Protein AF-A0A351SQF4-F1 (afdb_monomer_lite)

Radius of gyration: 24.6 Å; chains: 1; bounding box: 57×46×68 Å

Structure (mmCIF, N/CA/C/O backbone):
data_AF-A0A351SQF4-F1
#
_entry.id   AF-A0A351SQF4-F1
#
loop_
_atom_site.group_PDB
_atom_site.id
_atom_site.type_symbol
_atom_site.label_atom_id
_atom_site.label_alt_id
_atom_site.label_comp_id
_atom_site.label_asym_id
_atom_site.label_entity_id
_atom_site.label_seq_id
_atom_site.pdbx_PDB_ins_code
_atom_site.Cartn_x
_atom_site.Cartn_y
_atom_site.Cartn_z
_atom_site.occupancy
_atom_site.B_iso_or_equiv
_atom_site.auth_seq_id
_atom_site.auth_comp_id
_atom_site.auth_asym_id
_atom_site.auth_atom_id
_atom_site.pdbx_PDB_model_num
AT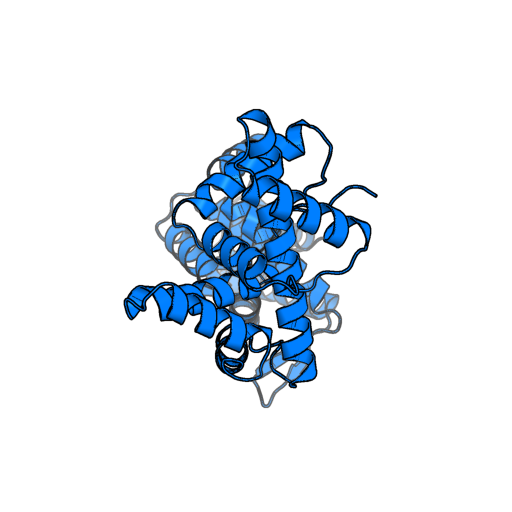OM 1 N N . MET A 1 1 ? -16.085 20.705 14.614 1.00 48.16 1 MET A N 1
ATOM 2 C CA . MET A 1 1 ? -15.803 20.717 16.065 1.00 48.16 1 MET A CA 1
ATOM 3 C C . MET A 1 1 ? -14.848 19.558 16.300 1.00 48.16 1 MET A C 1
ATOM 5 O O . MET A 1 1 ? -15.210 18.466 15.880 1.00 48.16 1 MET A O 1
ATOM 9 N N . ASN A 1 2 ? -13.621 19.815 16.772 1.00 62.12 2 ASN A N 1
ATOM 10 C CA . ASN A 1 2 ? -12.569 18.789 16.852 1.00 62.12 2 ASN A CA 1
ATOM 11 C C . ASN A 1 2 ? -12.868 17.819 17.996 1.00 62.12 2 ASN A C 1
ATOM 13 O O . ASN A 1 2 ? -13.296 18.282 19.056 1.00 62.12 2 ASN A O 1
ATOM 17 N N . ILE A 1 3 ? -12.682 16.518 17.779 1.00 62.50 3 ILE A N 1
ATOM 18 C CA . ILE A 1 3 ? -12.975 15.487 18.785 1.00 62.50 3 ILE A CA 1
ATOM 19 C C . ILE A 1 3 ? -12.121 15.711 20.045 1.00 62.50 3 ILE A C 1
ATOM 21 O O . ILE A 1 3 ? -12.650 15.670 21.155 1.00 62.50 3 ILE A O 1
ATOM 25 N N . ASP A 1 4 ? -10.873 16.157 19.862 1.00 59.38 4 ASP A N 1
ATOM 26 C CA . ASP A 1 4 ? -9.943 16.529 20.933 1.00 59.38 4 ASP A CA 1
ATOM 27 C C . ASP A 1 4 ? -10.538 17.598 21.844 1.00 59.38 4 ASP A C 1
ATOM 29 O O . ASP A 1 4 ? -10.409 17.520 23.056 1.00 59.38 4 ASP A O 1
ATOM 33 N N . LYS A 1 5 ? -11.255 18.585 21.290 1.00 66.31 5 LYS A N 1
ATOM 34 C CA . LYS A 1 5 ? -11.860 19.649 22.100 1.00 66.31 5 LYS A CA 1
ATOM 35 C C . LYS A 1 5 ? -12.979 19.115 22.995 1.00 66.31 5 LYS A C 1
ATOM 37 O O . LYS A 1 5 ? -13.105 19.558 24.127 1.00 66.31 5 LYS A O 1
ATOM 42 N N . ILE A 1 6 ? -13.781 18.175 22.500 1.00 65.12 6 ILE A N 1
ATOM 43 C CA . ILE A 1 6 ? -14.879 17.570 23.270 1.00 65.12 6 ILE A CA 1
ATOM 44 C C . ILE A 1 6 ? -14.313 16.706 24.397 1.00 65.12 6 ILE A C 1
ATOM 46 O O . ILE A 1 6 ? -14.782 16.789 25.531 1.00 65.12 6 ILE A O 1
ATOM 50 N N . ILE A 1 7 ? -13.279 15.921 24.091 1.00 64.94 7 ILE A N 1
ATOM 51 C CA . ILE A 1 7 ? -12.575 15.082 25.062 1.00 64.94 7 ILE A CA 1
ATOM 52 C C . ILE A 1 7 ? -11.887 15.960 26.116 1.00 64.94 7 ILE A C 1
ATOM 54 O O . ILE A 1 7 ? -12.063 15.729 27.309 1.00 64.94 7 ILE A O 1
ATOM 58 N N . LEU A 1 8 ? -11.192 17.023 25.702 1.00 64.56 8 LEU A N 1
ATOM 59 C CA . LEU A 1 8 ? -10.562 17.996 26.601 1.00 64.56 8 LEU A CA 1
ATOM 60 C C . LEU A 1 8 ? -11.577 18.709 27.492 1.00 64.56 8 LEU A C 1
ATOM 62 O O . LEU A 1 8 ? -11.344 18.837 28.691 1.00 64.56 8 LEU A O 1
ATOM 66 N N . ASP A 1 9 ? -12.699 19.168 26.934 1.00 66.38 9 ASP A N 1
ATOM 67 C CA . ASP A 1 9 ? -13.757 1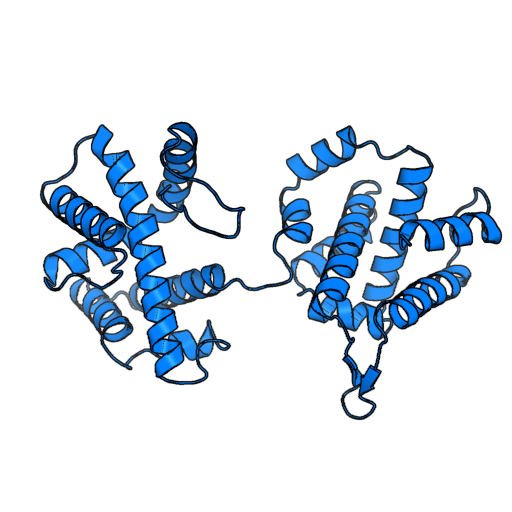9.822 27.702 1.00 66.38 9 ASP A CA 1
ATOM 68 C C . ASP A 1 9 ? -14.354 18.845 28.733 1.00 66.38 9 ASP A C 1
ATOM 70 O O . ASP A 1 9 ? -14.587 19.227 29.879 1.00 66.38 9 ASP A O 1
ATOM 74 N N . PHE A 1 10 ? -14.525 17.564 28.385 1.00 65.31 10 PHE A N 1
ATOM 75 C CA . PHE A 1 10 ? -14.957 16.543 29.339 1.00 65.31 10 PHE A CA 1
ATOM 76 C C . PHE A 1 10 ? -13.933 16.303 30.454 1.00 65.31 10 PHE A C 1
ATOM 78 O O . PHE A 1 10 ? -14.296 16.362 31.632 1.00 65.31 10 PHE A O 1
ATOM 85 N N . ILE A 1 11 ? -12.659 16.107 30.095 1.00 59.44 11 ILE A N 1
ATOM 86 C CA . ILE A 1 11 ? -11.556 15.907 31.043 1.00 59.44 11 ILE A CA 1
ATOM 87 C C . ILE A 1 11 ? -11.468 17.089 32.019 1.00 59.44 11 ILE A C 1
ATOM 89 O O . ILE A 1 11 ? -11.393 16.892 33.235 1.00 59.44 11 ILE A O 1
ATOM 93 N N . LYS A 1 12 ? -11.556 18.321 31.502 1.00 63.59 12 LYS A N 1
ATOM 94 C CA . LYS A 1 12 ? -11.518 19.564 32.290 1.00 63.59 12 LYS A CA 1
ATOM 95 C C . LYS A 1 12 ? -12.707 19.697 33.239 1.00 63.59 12 LYS A C 1
ATOM 97 O O . LYS A 1 12 ? -12.540 20.207 34.344 1.00 63.59 12 LYS A O 1
ATOM 102 N N . VAL A 1 13 ? -13.893 19.243 32.833 1.00 63.66 13 VAL A N 1
ATOM 103 C CA . VAL A 1 13 ? -15.107 19.308 33.662 1.00 63.66 13 VAL A CA 1
ATOM 104 C C . VAL A 1 13 ? -15.141 18.203 34.727 1.00 63.66 13 VAL A C 1
ATOM 106 O O . VAL A 1 13 ? -15.637 18.462 35.822 1.00 63.66 13 VAL A O 1
ATOM 109 N N . HIS A 1 14 ? -14.621 17.002 34.444 1.00 53.81 14 HIS A N 1
ATOM 110 C CA . HIS A 1 14 ? -14.845 15.822 35.296 1.00 53.81 14 HIS A CA 1
ATOM 111 C C . HIS A 1 14 ? -13.638 15.363 36.128 1.00 53.81 14 HIS A C 1
ATOM 113 O O . HIS A 1 14 ? -13.856 14.798 37.200 1.00 53.81 14 HIS A O 1
ATOM 119 N N . PHE A 1 15 ? -12.388 15.611 35.712 1.00 54.44 15 PHE A N 1
ATOM 120 C CA . PHE A 1 15 ? -11.216 15.017 36.389 1.00 54.44 15 PHE A CA 1
ATOM 121 C C . PHE A 1 15 ? -10.285 16.015 37.083 1.00 54.44 15 PHE A C 1
ATOM 123 O O . PHE A 1 15 ? -9.579 15.638 38.022 1.00 54.44 15 PHE A O 1
ATOM 130 N N . GLY A 1 16 ? -10.291 17.292 36.687 1.00 55.88 16 GLY A N 1
ATOM 131 C CA . GLY A 1 16 ? -9.227 18.212 37.109 1.00 55.88 16 GLY A CA 1
ATOM 132 C C . GLY A 1 16 ? -7.833 17.662 36.747 1.00 55.88 16 GLY A C 1
ATOM 133 O O . GLY A 1 16 ? -7.707 16.757 35.930 1.00 55.88 16 GLY A O 1
ATOM 134 N N . GLU A 1 17 ? -6.759 18.180 37.348 1.00 49.56 17 GLU A N 1
ATOM 135 C CA . GLU A 1 17 ? -5.375 17.811 36.974 1.00 49.56 17 GLU A CA 1
ATOM 136 C C . GLU A 1 17 ? -4.987 16.338 37.268 1.00 49.56 17 GLU A C 1
ATOM 138 O O . GLU A 1 17 ? -3.972 15.851 36.763 1.00 49.56 17 GLU A O 1
ATOM 143 N N . ASN A 1 18 ? -5.782 15.574 38.027 1.00 48.06 18 ASN A N 1
ATOM 144 C CA . ASN A 1 18 ? -5.405 14.222 38.462 1.00 48.06 18 ASN A CA 1
ATOM 145 C C . ASN A 1 18 ? -5.809 13.112 37.466 1.00 48.06 18 ASN A C 1
ATOM 147 O O . ASN A 1 18 ? -6.736 13.254 36.675 1.00 48.06 18 ASN A O 1
ATOM 151 N N . SER A 1 19 ? -5.041 12.018 37.475 1.00 51.50 19 SER A N 1
ATOM 152 C CA . SER A 1 19 ? -5.033 10.916 36.494 1.00 51.50 19 SER A CA 1
ATOM 153 C C . SER A 1 19 ? -6.356 10.148 36.355 1.00 51.50 19 SER A C 1
ATOM 155 O O . SER A 1 19 ? -7.073 9.968 37.342 1.00 51.50 19 SER A O 1
ATOM 157 N N . MET A 1 20 ? -6.622 9.631 35.147 1.00 53.50 20 MET A N 1
ATOM 158 C CA . MET A 1 20 ? -7.806 8.831 34.810 1.00 53.50 20 MET A CA 1
ATOM 159 C C . MET A 1 20 ? -7.951 7.584 35.697 1.00 53.50 20 MET A C 1
ATOM 161 O O . MET A 1 20 ? -6.989 6.854 35.931 1.00 53.50 20 MET A O 1
ATOM 165 N N . SER A 1 21 ? -9.167 7.319 36.188 1.00 51.31 21 SER A N 1
ATOM 166 C CA . SER A 1 21 ? -9.520 6.046 36.826 1.00 51.31 21 SER A CA 1
ATOM 167 C C . SER A 1 21 ? -10.289 5.159 35.842 1.00 51.31 21 SER A C 1
ATOM 169 O O . SER A 1 21 ? -10.926 5.644 34.909 1.00 51.31 21 SER A O 1
ATOM 171 N N . LYS A 1 22 ? -10.267 3.843 36.077 1.00 42.44 22 LYS A N 1
ATOM 172 C CA . LYS A 1 22 ? -10.928 2.847 35.222 1.00 42.44 22 LYS A CA 1
ATOM 173 C C . LYS A 1 22 ? -12.456 3.013 35.143 1.00 42.44 22 LYS A C 1
ATOM 175 O O . LYS A 1 22 ? -13.060 2.598 34.162 1.00 42.44 22 LYS A O 1
ATOM 180 N N . ASP A 1 23 ? -13.059 3.651 36.147 1.00 50.69 23 ASP A N 1
ATOM 181 C CA . ASP A 1 23 ? -14.503 3.922 36.210 1.00 50.69 23 ASP A CA 1
ATOM 182 C C . ASP A 1 23 ? -14.927 5.068 35.269 1.00 50.69 23 ASP A C 1
ATOM 184 O O . ASP A 1 23 ? -16.087 5.160 34.886 1.00 50.69 23 ASP A O 1
ATOM 188 N N . ASN A 1 24 ? -13.975 5.901 34.839 1.00 62.06 24 ASN A N 1
ATOM 189 C CA . ASN A 1 24 ? -14.207 7.090 34.015 1.00 62.06 24 ASN A CA 1
ATOM 190 C C . ASN A 1 24 ? -14.075 6.822 32.507 1.00 62.06 24 ASN A C 1
ATOM 192 O O . ASN A 1 24 ? -14.448 7.648 31.673 1.00 62.06 24 ASN A O 1
ATOM 196 N N . LEU A 1 25 ? -13.532 5.656 32.153 1.00 55.47 25 LEU A N 1
ATOM 197 C CA . LEU A 1 25 ? -13.320 5.225 30.772 1.00 55.47 25 LEU A CA 1
ATOM 198 C C . LEU A 1 25 ? -14.625 5.013 30.031 1.00 55.47 25 LEU A C 1
ATOM 200 O O . LEU A 1 25 ? -14.710 5.285 28.840 1.00 55.47 25 LEU A O 1
ATOM 204 N N . GLN A 1 26 ? -15.651 4.564 30.748 1.00 60.53 26 GLN A N 1
ATOM 205 C CA . GLN A 1 26 ? -16.970 4.357 30.179 1.00 60.53 26 GLN A CA 1
ATOM 206 C C . GLN A 1 26 ? -17.657 5.684 29.825 1.00 60.53 26 GLN A C 1
ATOM 208 O O . GLN A 1 26 ? -18.402 5.738 28.849 1.00 60.53 26 GLN A O 1
ATOM 213 N N . ASP A 1 27 ? -17.346 6.767 30.541 1.00 67.25 27 ASP A N 1
ATOM 214 C CA . ASP A 1 27 ? -17.858 8.101 30.221 1.00 67.25 27 ASP A CA 1
ATOM 215 C C . ASP A 1 27 ? -17.114 8.722 29.027 1.00 67.25 27 ASP A C 1
ATOM 217 O O . ASP A 1 27 ? -17.743 9.282 28.130 1.00 67.25 27 ASP A O 1
ATOM 221 N N . ILE A 1 28 ? -15.784 8.562 28.957 1.00 66.31 28 ILE A N 1
ATOM 222 C CA . ILE A 1 28 ? -14.979 8.978 27.790 1.00 66.31 28 ILE A CA 1
ATOM 223 C C . ILE A 1 28 ? -15.415 8.204 26.548 1.00 66.31 28 ILE A C 1
ATOM 225 O O . ILE A 1 28 ? -15.640 8.796 25.493 1.00 66.31 28 ILE A O 1
ATOM 229 N N . TRP A 1 29 ? -15.595 6.892 26.697 1.00 67.38 29 TRP A N 1
ATOM 230 C CA . TRP A 1 29 ? -16.151 6.021 25.674 1.00 67.38 29 TRP A CA 1
ATOM 231 C C . TRP A 1 29 ? -17.485 6.548 25.162 1.00 67.38 29 TRP A C 1
ATOM 233 O O . TRP A 1 29 ? -17.650 6.753 23.962 1.00 67.38 29 TRP A O 1
ATOM 243 N N . GLN A 1 30 ? -18.425 6.811 26.074 1.00 68.75 30 GLN A N 1
ATOM 244 C CA . GLN A 1 30 ? -19.751 7.293 25.713 1.00 68.75 30 GLN A CA 1
ATOM 245 C C . GLN A 1 30 ? -19.671 8.615 24.950 1.00 68.75 30 GLN A C 1
ATOM 247 O O . GLN A 1 30 ? -20.368 8.785 23.961 1.00 68.75 30 GLN A O 1
ATOM 252 N N . ILE A 1 31 ? -18.776 9.519 25.338 1.00 70.12 31 ILE A N 1
ATOM 253 C CA . ILE A 1 31 ? -18.613 10.825 24.690 1.00 70.12 31 ILE A CA 1
ATOM 254 C C . ILE A 1 31 ? -18.010 10.713 23.293 1.00 70.12 31 ILE A C 1
ATOM 256 O O . ILE A 1 31 ? -18.486 11.370 22.364 1.00 70.12 31 ILE A O 1
ATOM 260 N N . ILE A 1 32 ? -16.984 9.879 23.128 1.00 70.56 32 ILE A N 1
ATOM 261 C CA . ILE A 1 32 ? -16.365 9.614 21.826 1.00 70.56 32 ILE A CA 1
ATOM 262 C C . ILE A 1 32 ? -17.388 8.949 20.896 1.00 70.56 32 ILE A C 1
ATOM 264 O O . ILE A 1 32 ? -17.564 9.374 19.752 1.00 70.56 32 ILE A O 1
ATOM 268 N N . MET A 1 33 ? -18.140 7.975 21.407 1.00 71.81 33 MET A N 1
ATOM 269 C CA . MET A 1 33 ? -19.180 7.282 20.651 1.00 71.81 33 MET A CA 1
ATOM 270 C C . MET A 1 33 ? -20.372 8.183 20.319 1.00 71.81 33 MET A C 1
ATOM 272 O O . MET A 1 33 ? -20.861 8.142 19.190 1.00 71.81 33 MET A O 1
ATOM 276 N N . ASP A 1 34 ? -20.802 9.048 21.238 1.00 72.12 34 ASP A N 1
ATOM 277 C CA . ASP A 1 34 ? -21.851 10.044 21.004 1.00 72.12 34 ASP A CA 1
ATOM 278 C C . ASP A 1 34 ? -21.411 11.059 19.948 1.00 72.12 34 ASP A C 1
ATOM 280 O O . ASP A 1 34 ? -22.196 11.440 19.076 1.00 72.12 34 ASP A O 1
ATOM 284 N N . PHE A 1 35 ? -20.150 11.495 19.982 1.00 72.50 35 PHE A N 1
ATOM 285 C CA . PHE A 1 35 ? -19.602 12.350 18.937 1.00 72.50 35 PHE A CA 1
ATOM 286 C C . PHE A 1 35 ? -19.640 11.655 17.584 1.00 72.50 35 PHE A C 1
ATOM 288 O O . PHE A 1 35 ? -20.137 12.240 16.619 1.00 72.50 35 PHE A O 1
ATOM 295 N N . PHE A 1 36 ? -19.144 10.422 17.500 1.00 74.19 36 PHE A N 1
ATOM 296 C CA . PHE A 1 36 ? -19.113 9.724 16.230 1.00 74.19 36 PHE A CA 1
ATOM 297 C C . PHE A 1 36 ? -20.522 9.436 15.697 1.00 74.19 36 PHE A C 1
ATOM 299 O O . PHE A 1 36 ? -20.792 9.675 14.519 1.00 74.19 36 PHE A O 1
ATOM 306 N N . ALA A 1 37 ? -21.453 9.039 16.567 1.00 72.31 37 ALA A N 1
ATOM 307 C CA . ALA A 1 37 ? -22.852 8.846 16.212 1.00 72.31 37 ALA A CA 1
ATOM 308 C C . ALA A 1 37 ? -23.487 10.139 15.679 1.00 72.31 37 ALA A C 1
ATOM 310 O O . ALA A 1 37 ? -24.174 10.111 14.658 1.00 72.31 37 ALA A O 1
ATOM 311 N N . ASN A 1 38 ? -23.217 11.282 16.315 1.00 73.06 38 ASN A N 1
ATOM 312 C CA . ASN A 1 38 ? -23.755 12.578 15.900 1.00 73.06 38 ASN A CA 1
ATOM 313 C C . ASN A 1 38 ? -23.097 13.132 14.626 1.00 73.06 38 ASN A C 1
ATOM 315 O O . ASN A 1 38 ? -23.779 13.748 13.807 1.00 73.06 38 ASN A O 1
ATOM 319 N N . LYS A 1 39 ? -21.782 12.944 14.456 1.00 71.69 39 LYS A N 1
ATOM 320 C CA . LYS A 1 39 ? -21.013 13.487 13.324 1.00 71.69 39 LYS A CA 1
ATOM 321 C C . LYS A 1 39 ? -21.156 12.630 12.067 1.00 71.69 39 LYS A C 1
ATOM 323 O O . LYS A 1 39 ? -21.278 13.189 10.981 1.00 71.69 39 LYS A O 1
ATOM 328 N N . TYR A 1 40 ? -21.183 11.306 12.214 1.00 75.06 40 TYR A N 1
ATOM 329 C CA . TYR A 1 40 ? -21.161 10.358 11.092 1.00 75.06 40 TYR A CA 1
ATOM 330 C C . TYR A 1 40 ? -22.480 9.597 10.898 1.00 75.06 40 TYR A C 1
ATOM 332 O O . TYR A 1 40 ? -22.690 8.978 9.853 1.00 75.06 40 TYR A O 1
ATOM 340 N N . GLY A 1 41 ? -23.419 9.702 11.845 1.00 67.12 41 GLY A N 1
ATOM 341 C CA . GLY A 1 41 ? -24.774 9.169 11.701 1.00 67.12 41 GLY A CA 1
ATOM 342 C C . GLY A 1 41 ? -24.803 7.648 11.597 1.00 67.12 41 GLY A C 1
ATOM 343 O O . GLY A 1 41 ? -25.367 7.118 10.639 1.00 67.12 41 GLY A O 1
ATOM 344 N N . PHE A 1 42 ? -24.181 6.970 12.564 1.00 73.12 42 PHE A N 1
ATOM 345 C CA . PHE A 1 42 ? -24.080 5.513 12.603 1.00 73.12 42 PHE A CA 1
ATOM 346 C C . PHE A 1 42 ? -25.430 4.811 12.451 1.00 73.12 42 PHE A C 1
ATOM 348 O O . PHE A 1 42 ? -26.421 5.159 13.095 1.00 73.12 42 PHE A O 1
ATOM 355 N N . LYS A 1 43 ? -25.437 3.753 11.643 1.00 66.38 43 LYS A N 1
ATOM 356 C CA . LYS A 1 43 ? -26.510 2.767 11.569 1.00 66.38 43 LYS A CA 1
ATOM 357 C C . LYS A 1 43 ? -25.923 1.396 11.844 1.00 66.38 43 LYS A C 1
ATOM 359 O O . LYS A 1 43 ? -25.001 0.970 11.153 1.00 66.38 43 LYS A O 1
ATOM 364 N N . VAL A 1 44 ? -26.486 0.722 12.837 1.00 65.31 44 VAL A N 1
ATOM 365 C CA . VAL A 1 44 ? -26.168 -0.672 13.139 1.00 65.31 44 VAL A CA 1
ATOM 366 C C . VAL A 1 44 ? -27.109 -1.551 12.334 1.00 65.31 44 VAL A C 1
ATOM 368 O O . VAL A 1 44 ? -28.332 -1.444 12.457 1.00 65.31 44 VAL A O 1
ATOM 371 N N . ASP A 1 45 ? -26.540 -2.414 11.503 1.00 67.69 45 ASP A N 1
ATOM 372 C CA . ASP A 1 45 ? -27.261 -3.561 10.979 1.00 67.69 45 ASP A CA 1
ATOM 373 C C . ASP A 1 45 ? -27.422 -4.573 12.121 1.00 67.69 45 ASP A C 1
ATOM 375 O O . ASP A 1 45 ? -26.467 -5.223 12.544 1.00 67.69 45 ASP A O 1
ATOM 379 N N . ASN A 1 46 ? -28.639 -4.685 12.652 1.00 62.66 46 ASN A N 1
ATOM 380 C CA . ASN A 1 46 ? -28.933 -5.561 13.787 1.00 62.66 46 ASN A CA 1
ATOM 381 C C . ASN A 1 46 ? -28.845 -7.062 13.444 1.00 62.66 46 ASN A C 1
ATOM 383 O O . ASN A 1 46 ? -28.875 -7.884 14.358 1.00 62.66 46 ASN A O 1
ATOM 387 N N . GLU A 1 47 ? -28.763 -7.435 12.163 1.00 69.06 47 GLU A N 1
ATOM 388 C CA . GLU A 1 47 ? -28.618 -8.827 11.726 1.00 69.06 47 GLU A CA 1
ATOM 389 C C . GLU A 1 47 ? -27.146 -9.218 11.568 1.00 69.06 47 GLU A C 1
ATOM 391 O O . GLU A 1 47 ? -26.762 -10.327 11.943 1.00 69.06 47 GLU A O 1
ATOM 396 N N . THR A 1 48 ? -26.309 -8.317 11.041 1.00 62.12 48 THR A N 1
ATOM 397 C CA . THR A 1 48 ? -24.878 -8.593 10.821 1.00 62.12 48 THR A CA 1
ATOM 398 C C . THR A 1 48 ? -23.960 -8.007 11.891 1.00 62.12 48 THR A C 1
ATOM 400 O O . THR A 1 48 ? -22.762 -8.278 11.861 1.00 62.12 48 THR A O 1
ATOM 403 N N . GLY A 1 49 ? -24.488 -7.166 12.782 1.00 58.09 49 GLY A N 1
ATOM 404 C CA . GLY A 1 49 ? -23.735 -6.360 13.750 1.00 58.09 49 GLY A CA 1
ATOM 405 C C . GLY A 1 49 ? -23.007 -5.164 13.132 1.00 58.09 49 GLY A C 1
ATOM 406 O O . GLY A 1 49 ? -22.517 -4.308 13.858 1.00 58.09 49 GLY A O 1
ATOM 407 N N . LYS A 1 50 ? -22.953 -5.076 11.797 1.00 58.66 50 LYS A N 1
ATOM 408 C CA . LYS A 1 50 ? -22.068 -4.150 11.084 1.00 58.66 50 LYS A CA 1
ATOM 409 C C . LYS A 1 50 ? -22.538 -2.716 11.236 1.00 58.66 50 LYS A C 1
ATOM 411 O O . LYS A 1 50 ? -23.719 -2.410 11.066 1.00 58.66 50 LYS A O 1
ATOM 416 N N . TYR A 1 51 ? -21.582 -1.834 11.462 1.00 63.12 51 TYR A N 1
ATOM 417 C CA . TYR A 1 51 ? -21.819 -0.407 11.470 1.00 63.12 51 TYR A CA 1
ATOM 418 C C . TYR A 1 51 ? -21.660 0.141 10.055 1.00 63.12 51 TYR A C 1
ATOM 420 O O . TYR A 1 51 ? -20.775 -0.258 9.304 1.00 63.12 51 TYR A O 1
ATOM 428 N N . SER A 1 52 ? -22.542 1.061 9.692 1.00 63.03 52 SER A N 1
ATOM 429 C CA . SER A 1 52 ? -22.439 1.857 8.474 1.00 63.03 52 SER A CA 1
ATOM 430 C C . SER A 1 52 ? -22.586 3.322 8.840 1.00 63.03 52 SER A C 1
ATOM 432 O O . SER A 1 52 ? -23.372 3.672 9.727 1.00 63.03 52 SER A O 1
ATOM 434 N N . THR A 1 53 ? -21.815 4.182 8.189 1.00 69.81 53 THR A N 1
ATOM 435 C CA . THR A 1 53 ? -21.893 5.625 8.390 1.00 69.81 53 THR A CA 1
ATOM 436 C C . THR A 1 53 ? -22.414 6.278 7.110 1.00 69.81 53 THR A C 1
ATOM 438 O O . THR A 1 53 ? -22.508 5.644 6.059 1.00 69.81 53 THR A O 1
ATOM 441 N N . ASN A 1 54 ? -22.805 7.550 7.173 1.00 66.44 54 ASN A N 1
ATOM 442 C CA . ASN A 1 54 ? -23.161 8.276 5.950 1.00 66.44 54 ASN A CA 1
ATOM 443 C C . ASN A 1 54 ? -21.920 8.794 5.190 1.00 66.44 54 ASN A C 1
ATOM 445 O O . ASN A 1 54 ? -22.068 9.274 4.068 1.00 66.44 54 ASN A O 1
ATOM 449 N N . ASP A 1 55 ? -20.730 8.724 5.797 1.00 68.81 55 ASP A N 1
ATOM 450 C CA . ASP A 1 55 ? -19.472 9.275 5.284 1.00 68.81 55 ASP A CA 1
ATOM 451 C C . ASP A 1 55 ? -18.268 8.426 5.747 1.00 68.81 55 ASP A C 1
ATOM 453 O O . ASP A 1 55 ? -17.453 8.839 6.578 1.00 68.81 55 ASP A O 1
ATOM 457 N N . ASP A 1 56 ? -18.201 7.194 5.230 1.00 64.75 56 ASP A N 1
ATOM 458 C CA . ASP A 1 56 ? -17.270 6.152 5.695 1.00 64.75 56 ASP A CA 1
ATOM 459 C C . ASP A 1 56 ? -15.796 6.550 5.542 1.00 64.75 56 ASP A C 1
ATOM 461 O O . ASP A 1 56 ? -14.968 6.204 6.381 1.00 64.75 56 ASP A O 1
ATOM 465 N N . LEU A 1 57 ? -15.471 7.325 4.502 1.00 64.12 57 LEU A N 1
ATOM 466 C CA . LEU A 1 57 ? -14.108 7.785 4.253 1.00 64.12 57 LEU A CA 1
ATOM 467 C C . LEU A 1 57 ? -13.652 8.777 5.329 1.00 64.12 57 LEU A C 1
ATOM 469 O O . LEU A 1 57 ? -12.571 8.623 5.889 1.00 64.12 57 LEU A O 1
ATOM 473 N N . ASN A 1 58 ? -14.478 9.778 5.644 1.00 67.88 58 ASN A N 1
ATOM 474 C CA . ASN A 1 58 ? -14.136 10.754 6.678 1.00 67.88 58 ASN A CA 1
ATOM 475 C C . ASN A 1 58 ? -14.141 10.138 8.078 1.00 67.88 58 ASN A C 1
ATOM 477 O O . ASN A 1 58 ? -13.428 10.622 8.953 1.00 67.88 58 ASN A O 1
ATOM 481 N N . PHE A 1 59 ? -14.939 9.095 8.306 1.00 70.31 59 PHE A N 1
ATOM 482 C CA . PHE A 1 59 ? -14.915 8.358 9.563 1.00 70.31 59 PHE A CA 1
ATOM 483 C C . PHE A 1 59 ? -13.609 7.571 9.733 1.00 70.31 59 PHE A C 1
ATOM 485 O O . PHE A 1 59 ? -12.965 7.696 10.773 1.00 70.31 59 PHE A O 1
ATOM 492 N N . ALA A 1 60 ? -13.180 6.836 8.702 1.00 73.81 60 ALA A N 1
ATOM 493 C CA . ALA A 1 60 ? -11.914 6.109 8.726 1.00 73.81 60 ALA A CA 1
ATOM 494 C C . ALA A 1 60 ? -10.722 7.044 8.983 1.00 73.81 60 ALA A C 1
ATOM 496 O O . ALA A 1 60 ? -9.886 6.733 9.824 1.00 73.81 60 ALA A O 1
ATOM 497 N N . ILE A 1 61 ? -10.704 8.222 8.348 1.00 71.94 61 ILE A N 1
ATOM 498 C CA . ILE A 1 61 ? -9.642 9.222 8.539 1.00 71.94 61 ILE A CA 1
ATOM 499 C C . ILE A 1 61 ? -9.532 9.665 10.006 1.00 71.94 61 ILE A C 1
ATOM 501 O O . ILE A 1 61 ? -8.428 9.693 10.541 1.00 71.94 61 ILE A O 1
ATOM 505 N N . GLU A 1 62 ? -10.637 9.977 10.697 1.00 74.19 62 GLU A N 1
ATOM 506 C CA . GLU A 1 62 ? -10.518 10.399 12.107 1.00 74.19 62 GLU A CA 1
ATOM 507 C C . GLU A 1 62 ? -10.077 9.264 13.028 1.00 74.19 62 GLU A C 1
ATOM 509 O O . GLU A 1 62 ? -9.369 9.502 14.006 1.00 74.19 62 GLU A O 1
ATOM 514 N N . ILE A 1 63 ? -10.494 8.031 12.733 1.00 80.12 63 ILE A N 1
ATOM 515 C CA . ILE A 1 63 ? -10.053 6.863 13.495 1.00 80.12 63 ILE A CA 1
ATOM 516 C C . ILE A 1 63 ? -8.552 6.626 13.271 1.00 80.12 63 ILE A C 1
ATOM 518 O O . ILE A 1 63 ? -7.840 6.325 14.223 1.00 80.12 63 ILE A O 1
ATOM 522 N N . GLU A 1 64 ? -8.034 6.836 12.058 1.00 77.81 64 GLU A N 1
ATOM 523 C CA . GLU A 1 64 ? -6.594 6.756 11.768 1.00 77.81 64 GLU A CA 1
ATOM 524 C C . GLU A 1 64 ? -5.779 7.785 12.565 1.00 77.81 64 GLU A C 1
ATOM 526 O O . GLU A 1 64 ? -4.757 7.428 13.158 1.00 77.81 64 GLU A O 1
ATOM 531 N N . ILE A 1 65 ? -6.244 9.040 12.625 1.00 79.81 65 ILE A N 1
ATOM 532 C CA . ILE A 1 65 ? -5.608 10.107 13.420 1.00 79.81 65 ILE A CA 1
ATOM 533 C C . ILE A 1 65 ? -5.526 9.688 14.888 1.00 79.81 65 ILE A C 1
ATOM 535 O O . ILE A 1 65 ? -4.448 9.673 15.481 1.00 79.81 65 ILE A O 1
ATOM 539 N N . MET A 1 66 ? -6.654 9.245 15.433 1.00 82.81 66 MET A N 1
ATOM 540 C CA . MET A 1 66 ? -6.768 8.782 16.810 1.00 82.81 66 MET A CA 1
ATOM 541 C C . MET A 1 66 ? -5.822 7.614 17.126 1.00 82.81 66 MET A C 1
ATOM 543 O O . MET A 1 66 ? -5.157 7.609 18.163 1.00 82.81 66 MET A O 1
ATOM 547 N N . ILE A 1 67 ? -5.723 6.629 16.227 1.00 85.38 67 ILE A N 1
ATOM 548 C CA . ILE A 1 67 ? -4.818 5.481 16.378 1.00 85.38 67 ILE A CA 1
ATOM 549 C C . ILE A 1 67 ? -3.356 5.933 16.375 1.00 85.38 67 ILE A C 1
ATOM 551 O O . ILE A 1 67 ? -2.566 5.446 17.191 1.00 85.38 67 ILE A O 1
ATOM 555 N N . LYS A 1 68 ? -2.978 6.853 15.480 1.00 83.88 68 LYS A N 1
ATOM 556 C CA . LYS A 1 68 ? -1.615 7.399 15.444 1.00 83.88 68 LYS A CA 1
ATOM 557 C C . LYS A 1 68 ? -1.272 8.074 16.769 1.00 83.88 68 LYS A C 1
ATOM 559 O O . LYS A 1 68 ? -0.215 7.807 17.338 1.00 83.88 68 LYS A O 1
ATOM 564 N N . GLU A 1 69 ? -2.153 8.941 17.243 1.00 85.56 69 GLU A N 1
ATOM 565 C CA . GLU A 1 69 ? -1.966 9.721 18.463 1.00 85.56 69 GLU A CA 1
ATOM 566 C C . GLU A 1 69 ? -1.865 8.816 19.703 1.00 85.56 69 GLU A C 1
ATOM 568 O O . GLU A 1 69 ? -0.951 8.971 20.516 1.00 85.56 69 GLU A O 1
ATOM 573 N N . ALA A 1 70 ? -2.688 7.766 19.780 1.00 85.50 70 ALA A N 1
ATOM 574 C CA . ALA A 1 70 ? -2.541 6.707 20.779 1.00 85.50 70 ALA A CA 1
ATOM 575 C C . ALA A 1 70 ? -1.167 6.009 20.704 1.00 85.50 70 ALA A C 1
ATOM 577 O O . ALA A 1 70 ? -0.497 5.818 21.721 1.00 85.50 70 ALA A O 1
ATOM 578 N N . CYS A 1 71 ? -0.704 5.655 19.500 1.00 83.56 71 CYS A N 1
ATOM 579 C CA . CYS A 1 71 ? 0.600 5.010 19.311 1.00 83.56 71 CYS A CA 1
ATOM 580 C C . CYS A 1 71 ? 1.768 5.920 19.713 1.00 83.56 71 CYS A C 1
ATOM 582 O O . CYS A 1 71 ? 2.750 5.435 20.278 1.00 83.56 71 CYS A O 1
ATOM 584 N N . LEU A 1 72 ? 1.672 7.227 19.456 1.00 84.50 72 LEU A N 1
ATOM 585 C CA . LEU A 1 72 ? 2.655 8.201 19.927 1.00 84.50 72 LEU A CA 1
ATOM 586 C C . LEU A 1 72 ? 2.729 8.195 21.458 1.00 84.50 72 LEU A C 1
ATOM 588 O O . LEU A 1 72 ? 3.828 8.103 22.008 1.00 84.50 72 LEU A O 1
ATOM 592 N N . ASN A 1 73 ? 1.586 8.191 22.153 1.00 84.56 73 ASN A N 1
ATOM 593 C CA . ASN A 1 73 ? 1.553 8.102 23.617 1.00 84.56 73 ASN A CA 1
ATOM 594 C C . ASN A 1 73 ? 2.234 6.839 24.161 1.00 84.56 73 ASN A C 1
ATOM 596 O O . ASN A 1 73 ? 3.078 6.929 25.057 1.00 84.56 73 ASN A O 1
ATOM 600 N N . CYS A 1 74 ? 1.961 5.684 23.549 1.00 84.06 74 CYS A N 1
ATOM 601 C CA . CYS A 1 74 ? 2.587 4.406 23.900 1.00 84.06 74 CYS A CA 1
ATOM 602 C C . CYS A 1 74 ? 4.123 4.424 23.799 1.00 84.06 74 CYS A C 1
ATOM 604 O O . CYS A 1 74 ? 4.808 3.653 24.471 1.00 84.06 74 CYS A O 1
ATOM 606 N N . LEU A 1 75 ? 4.691 5.275 22.941 1.00 79.38 75 LEU A N 1
ATOM 607 C CA . LEU A 1 75 ? 6.142 5.411 22.793 1.00 79.38 75 LEU A CA 1
ATOM 608 C C . LEU A 1 75 ? 6.751 6.357 23.833 1.00 79.38 75 LEU A C 1
ATOM 610 O O . LEU A 1 75 ? 7.927 6.202 24.182 1.00 79.38 75 LEU A O 1
ATOM 614 N N . PHE A 1 76 ? 5.963 7.307 24.340 1.00 77.06 76 PHE A N 1
ATOM 615 C CA . PHE A 1 76 ? 6.361 8.226 25.403 1.00 77.06 76 PHE A CA 1
ATOM 616 C C . PHE A 1 76 ? 6.429 7.539 26.762 1.00 77.06 76 PHE A C 1
ATOM 618 O O . PHE A 1 76 ? 7.447 7.622 27.455 1.00 77.06 76 PHE A O 1
ATOM 625 N N . GLU A 1 77 ? 5.370 6.832 27.144 1.00 69.06 77 GLU A N 1
ATOM 626 C CA . GLU A 1 77 ? 5.396 5.949 28.301 1.00 69.06 77 GLU A CA 1
ATOM 627 C C . GLU A 1 77 ? 5.710 4.542 27.833 1.00 69.06 77 GLU A C 1
ATOM 629 O O . GLU A 1 77 ? 4.825 3.822 27.396 1.00 69.06 77 GLU A O 1
ATOM 634 N N . ARG A 1 78 ? 6.977 4.123 27.956 1.00 58.19 78 ARG A N 1
ATOM 635 C CA . ARG A 1 78 ? 7.374 2.716 27.790 1.00 58.19 78 ARG A CA 1
ATOM 636 C C . ARG A 1 78 ? 6.653 1.834 28.815 1.00 58.19 78 ARG A C 1
ATOM 638 O O . ARG A 1 78 ? 7.222 1.453 29.839 1.00 58.19 78 ARG A O 1
ATOM 645 N N . SER A 1 79 ? 5.396 1.521 28.547 1.00 56.47 79 SER A N 1
ATOM 646 C CA . SER A 1 79 ? 4.544 0.657 29.339 1.00 56.47 79 SER A CA 1
ATOM 647 C C . SER A 1 79 ? 4.454 -0.699 28.641 1.00 56.47 79 SER A C 1
ATOM 649 O O . SER A 1 79 ? 4.452 -0.806 27.416 1.00 56.47 79 SER A O 1
ATOM 651 N N . SER A 1 80 ? 4.354 -1.775 29.421 1.00 56.38 80 SER A N 1
ATOM 652 C CA . SER A 1 80 ? 4.160 -3.125 28.861 1.00 56.38 80 SER A CA 1
ATOM 653 C C . SER A 1 80 ? 2.826 -3.299 28.107 1.00 56.38 80 SER A C 1
ATOM 655 O O . SER A 1 80 ? 2.629 -4.318 27.443 1.00 56.38 80 SER A O 1
ATOM 657 N N . HIS A 1 81 ? 1.904 -2.335 28.238 1.00 63.47 81 HIS A N 1
ATOM 658 C CA . HIS A 1 81 ? 0.664 -2.259 27.464 1.00 63.47 81 HIS A CA 1
ATOM 659 C C . HIS A 1 81 ? 0.895 -1.602 26.097 1.00 63.47 81 HIS A C 1
ATOM 661 O O . HIS A 1 81 ? 0.411 -2.137 25.101 1.00 63.47 81 HIS A O 1
ATOM 667 N N . GLY A 1 82 ? 1.709 -0.543 26.029 1.00 72.81 82 GLY A N 1
ATOM 668 C CA . GLY A 1 82 ? 1.992 0.187 24.792 1.00 72.81 82 GLY A CA 1
ATOM 669 C C . GLY A 1 82 ? 2.598 -0.688 23.694 1.00 72.81 82 GLY A C 1
ATOM 670 O O . GLY A 1 82 ? 2.122 -0.675 22.563 1.00 72.81 82 GLY A O 1
ATOM 671 N N . ASP A 1 83 ? 3.547 -1.566 24.036 1.00 72.75 83 ASP A N 1
ATOM 672 C CA . ASP A 1 83 ? 4.122 -2.510 23.065 1.00 72.75 83 ASP A CA 1
ATOM 673 C C . ASP A 1 83 ? 3.067 -3.470 22.487 1.00 72.75 83 ASP A C 1
ATOM 675 O O . ASP A 1 83 ? 3.144 -3.864 21.323 1.00 72.75 83 ASP A O 1
ATOM 679 N N . LYS A 1 84 ? 2.068 -3.877 23.280 1.00 76.62 84 LYS A N 1
ATOM 680 C CA . LYS A 1 84 ? 0.995 -4.766 22.802 1.00 76.62 84 LYS A CA 1
ATOM 681 C C . LYS A 1 84 ? 0.039 -4.032 21.874 1.00 76.62 84 LYS A C 1
ATOM 683 O O . LYS A 1 84 ? -0.375 -4.615 20.874 1.00 76.62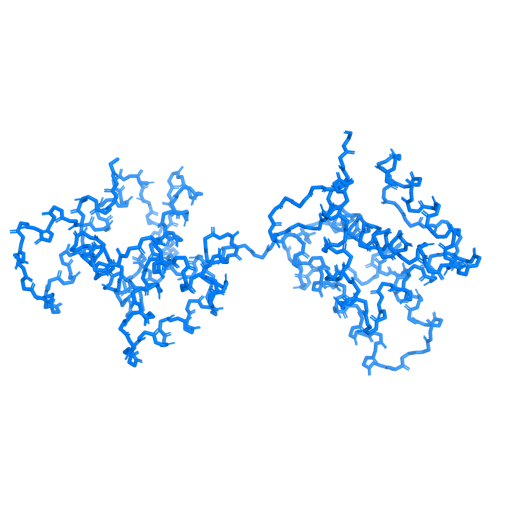 84 LYS A O 1
ATOM 688 N N . ILE A 1 85 ? -0.289 -2.784 22.201 1.00 82.56 85 ILE A N 1
ATOM 689 C CA . ILE A 1 85 ? -1.149 -1.929 21.382 1.00 82.56 85 ILE A CA 1
ATOM 690 C C . ILE A 1 85 ? -0.465 -1.670 20.042 1.00 82.56 85 ILE A C 1
ATOM 692 O O . ILE A 1 85 ? -1.031 -2.011 19.008 1.00 82.56 85 ILE A O 1
ATOM 696 N N . VAL A 1 86 ? 0.791 -1.217 20.057 1.00 79.31 86 VAL A N 1
ATOM 697 C CA . VAL A 1 86 ? 1.587 -0.966 18.847 1.00 79.31 86 VAL A CA 1
ATOM 698 C C . VAL A 1 86 ? 1.695 -2.221 17.978 1.00 79.31 86 VAL A C 1
ATOM 700 O O . VAL A 1 86 ? 1.402 -2.176 16.785 1.00 79.31 86 VAL A O 1
ATOM 703 N N . ASN A 1 87 ? 2.050 -3.371 18.560 1.00 75.88 87 ASN A N 1
ATOM 704 C CA . ASN A 1 87 ? 2.156 -4.613 17.791 1.00 75.88 87 ASN A CA 1
ATOM 705 C C . ASN A 1 87 ? 0.816 -5.048 17.183 1.00 75.88 87 ASN A C 1
ATOM 707 O O . ASN A 1 87 ? 0.800 -5.570 16.070 1.00 75.88 87 ASN A O 1
ATOM 711 N N . ARG A 1 88 ? -0.303 -4.835 17.886 1.00 78.56 88 ARG A N 1
ATOM 712 C CA . ARG A 1 88 ? -1.633 -5.161 17.363 1.00 78.56 88 ARG A CA 1
ATOM 713 C C . ARG A 1 88 ? -2.066 -4.194 16.262 1.00 78.56 88 ARG A C 1
ATOM 715 O O . ARG A 1 88 ? -2.570 -4.669 15.248 1.00 78.56 88 ARG A O 1
ATOM 722 N N . VAL A 1 89 ? -1.816 -2.891 16.409 1.00 81.69 89 VAL A N 1
ATOM 723 C CA . VAL A 1 89 ? -2.071 -1.878 15.365 1.00 81.69 89 VAL A CA 1
ATOM 724 C C . VAL A 1 89 ? -1.313 -2.231 14.085 1.00 81.69 89 VAL A C 1
ATOM 726 O O . VAL A 1 89 ? -1.902 -2.282 13.012 1.00 81.69 89 VAL A O 1
ATOM 729 N N . LEU A 1 90 ? -0.032 -2.595 14.194 1.00 74.75 90 LEU A N 1
ATOM 730 C CA . LEU A 1 90 ? 0.796 -2.974 13.042 1.00 74.75 90 LEU A CA 1
ATOM 731 C C . LEU A 1 90 ? 0.320 -4.241 12.307 1.00 74.75 90 LEU A C 1
ATOM 733 O O . LEU A 1 90 ? 0.729 -4.465 11.164 1.00 74.75 90 LEU A O 1
ATOM 737 N N . GLN A 1 91 ? -0.506 -5.067 12.954 1.00 69.19 91 GLN A N 1
ATOM 738 C CA . GLN A 1 91 ? -1.026 -6.337 12.436 1.00 69.19 91 GLN A CA 1
ATOM 739 C C . GLN A 1 91 ? -2.516 -6.280 12.054 1.00 69.19 91 GLN A C 1
ATOM 741 O O . GLN A 1 91 ? -3.041 -7.278 11.559 1.00 69.19 91 GLN A O 1
ATOM 746 N N . SER A 1 92 ? -3.196 -5.153 12.281 1.00 72.38 92 SER A N 1
ATOM 747 C CA . SER A 1 92 ? -4.641 -4.997 12.061 1.00 72.38 92 SER A CA 1
ATOM 748 C C . SER A 1 92 ? -4.924 -4.040 10.901 1.00 72.38 92 SER A C 1
ATOM 750 O O . SER A 1 92 ? -4.131 -3.145 10.623 1.00 72.38 92 SER A O 1
ATOM 752 N N . SER A 1 93 ? -6.057 -4.218 10.215 1.00 67.50 93 SER A N 1
ATOM 753 C CA . SER A 1 93 ? -6.559 -3.217 9.262 1.00 67.50 93 SER A CA 1
ATOM 754 C C . SER A 1 93 ? -7.382 -2.142 9.974 1.00 67.50 93 SER A C 1
ATOM 756 O O . SER A 1 93 ? -7.889 -2.379 11.072 1.00 67.50 93 SER A O 1
ATOM 758 N N . ILE A 1 94 ? -7.576 -0.986 9.327 1.00 72.75 94 ILE A N 1
ATOM 759 C CA . ILE A 1 94 ? -8.443 0.074 9.862 1.00 72.75 94 ILE A CA 1
ATOM 760 C C . ILE A 1 94 ? -9.869 -0.417 10.123 1.00 72.75 94 ILE A C 1
ATOM 762 O O . ILE A 1 94 ? -10.399 -0.138 11.186 1.00 72.75 94 ILE A O 1
ATOM 766 N N . ASP A 1 95 ? -10.443 -1.239 9.240 1.00 70.81 95 ASP A N 1
ATOM 767 C CA . ASP A 1 95 ? -11.783 -1.815 9.430 1.00 70.81 95 ASP A CA 1
ATOM 768 C C . ASP A 1 95 ? -11.868 -2.686 10.689 1.00 70.81 95 ASP A C 1
ATOM 770 O O . ASP A 1 95 ? -12.838 -2.611 11.436 1.00 70.81 95 ASP A O 1
ATOM 774 N N . MET A 1 96 ? -10.832 -3.488 10.960 1.00 75.12 96 MET A N 1
ATOM 775 C CA . MET A 1 96 ? -10.777 -4.308 12.173 1.00 75.12 96 MET A CA 1
ATOM 776 C C . MET A 1 96 ? -10.657 -3.442 13.426 1.00 75.12 96 MET A C 1
ATOM 778 O O . MET A 1 96 ? -11.258 -3.761 14.446 1.00 75.12 96 MET A O 1
ATOM 782 N N . MET A 1 97 ? -9.890 -2.350 13.353 1.00 81.38 97 MET A N 1
ATOM 783 C CA . MET A 1 97 ? -9.737 -1.406 14.462 1.00 81.38 97 MET A CA 1
ATOM 784 C C . MET A 1 97 ? -11.015 -0.594 14.691 1.00 81.38 97 MET A C 1
ATOM 786 O O . MET A 1 97 ? -11.413 -0.386 15.833 1.00 81.38 97 MET A O 1
ATOM 790 N N . ILE A 1 98 ? -11.695 -0.200 13.614 1.00 78.69 98 ILE A N 1
ATOM 791 C CA . ILE A 1 98 ? -13.024 0.403 13.645 1.00 78.69 98 ILE A CA 1
ATOM 792 C C . ILE A 1 98 ? -14.003 -0.551 14.319 1.00 78.69 98 ILE A C 1
ATOM 794 O O . ILE A 1 98 ? -14.682 -0.137 15.247 1.00 78.69 98 ILE A O 1
ATOM 798 N N . ASP A 1 99 ? -14.054 -1.819 13.914 1.00 76.44 99 ASP A N 1
ATOM 799 C CA . ASP A 1 99 ? -14.911 -2.815 14.556 1.00 76.44 99 ASP A CA 1
ATOM 800 C C . ASP A 1 99 ? -14.557 -2.954 16.046 1.00 76.44 99 ASP A C 1
ATOM 802 O O . ASP A 1 99 ? -15.428 -2.844 16.908 1.00 76.44 99 ASP A O 1
ATOM 806 N N . ASP A 1 100 ? -13.275 -3.114 16.381 1.00 79.50 100 ASP A N 1
ATOM 807 C CA . ASP A 1 100 ? -12.808 -3.219 17.766 1.00 79.50 100 ASP A CA 1
ATOM 808 C C . ASP A 1 100 ? -13.248 -2.020 18.633 1.00 79.50 100 ASP A C 1
ATOM 810 O O . ASP A 1 100 ? -13.567 -2.221 19.812 1.00 79.50 100 ASP A O 1
ATOM 814 N N . ILE A 1 101 ? -13.290 -0.808 18.063 1.00 77.62 101 ILE A N 1
ATOM 815 C CA . ILE A 1 101 ? -13.812 0.411 18.698 1.00 77.62 101 ILE A CA 1
ATOM 816 C C . ILE A 1 101 ? -15.344 0.400 18.716 1.00 77.62 101 ILE A C 1
ATOM 818 O O . ILE A 1 101 ? -15.957 0.659 19.733 1.00 77.62 101 ILE A O 1
ATOM 822 N N . LEU A 1 102 ? -16.040 0.071 17.641 1.00 73.62 102 LEU A N 1
ATOM 823 C CA . LEU A 1 102 ? -17.500 0.178 17.640 1.00 73.62 102 LEU A CA 1
ATOM 824 C C . LEU A 1 102 ? -18.164 -0.881 18.536 1.00 73.62 102 LEU A C 1
ATOM 826 O O . LEU A 1 102 ? -19.202 -0.606 19.144 1.00 73.62 102 LEU A O 1
ATOM 830 N N . TYR A 1 103 ? -17.534 -2.048 18.690 1.00 72.56 103 TYR A N 1
ATOM 831 C CA . TYR A 1 103 ? -18.001 -3.129 19.561 1.00 72.56 103 TYR A CA 1
ATOM 832 C C . TYR A 1 103 ? -17.466 -3.065 21.000 1.00 72.56 103 TYR A C 1
ATOM 834 O O . TYR A 1 103 ? -17.856 -3.902 21.816 1.00 72.56 103 TYR A O 1
ATOM 842 N N . GLY A 1 104 ? -16.592 -2.110 21.339 1.00 68.56 104 GLY A N 1
ATOM 843 C CA . GLY A 1 104 ? -16.070 -1.981 22.705 1.00 68.56 104 GLY A CA 1
ATOM 844 C C . GLY A 1 104 ? -15.202 -3.155 23.149 1.00 68.56 104 GLY A C 1
ATOM 845 O O . GLY A 1 104 ? -15.309 -3.615 24.285 1.00 68.56 104 GLY A O 1
ATOM 846 N N . SER A 1 105 ? -14.364 -3.673 22.250 1.00 79.25 105 SER A N 1
ATOM 847 C CA . SER A 1 105 ? -13.389 -4.708 22.601 1.00 79.25 105 SER A CA 1
ATOM 848 C C . SER A 1 105 ? -12.367 -4.192 23.624 1.00 79.25 105 SER A C 1
ATOM 850 O O . SER A 1 105 ? -12.086 -2.995 23.677 1.00 79.25 105 SER A O 1
ATOM 852 N N . ASP A 1 106 ? -11.725 -5.099 24.371 1.00 75.00 106 ASP A N 1
ATOM 853 C CA . ASP A 1 106 ? -10.634 -4.742 25.295 1.00 75.00 106 ASP A CA 1
ATOM 854 C C . ASP A 1 106 ? -9.530 -3.922 24.603 1.00 75.00 106 ASP A C 1
ATOM 856 O O . ASP A 1 106 ? -8.954 -3.018 25.199 1.00 75.00 106 ASP A O 1
ATOM 860 N N . PHE A 1 107 ? -9.244 -4.214 23.330 1.00 81.31 107 PHE A N 1
ATOM 861 C CA . PHE A 1 107 ? -8.253 -3.468 22.557 1.00 81.31 107 PHE A CA 1
ATOM 862 C C . PHE A 1 107 ? -8.749 -2.086 22.138 1.00 81.31 107 PHE A C 1
ATOM 864 O O . PHE A 1 107 ? -8.006 -1.122 22.290 1.00 81.31 107 PHE A O 1
ATOM 871 N N . GLY A 1 108 ? -9.986 -1.980 21.644 1.00 79.62 108 GLY A N 1
ATOM 872 C CA . GLY A 1 108 ? -10.590 -0.692 21.298 1.00 79.62 108 GLY A CA 1
ATOM 873 C C . GLY A 1 108 ? -10.643 0.242 22.507 1.00 79.62 108 GLY A C 1
ATOM 874 O O . GLY A 1 108 ? -10.312 1.417 22.390 1.00 79.62 108 GLY A O 1
ATOM 875 N N . LEU A 1 109 ? -10.953 -0.303 23.687 1.00 73.62 109 LEU A N 1
ATOM 876 C CA . LEU A 1 109 ? -10.903 0.424 24.956 1.00 73.62 109 LEU A CA 1
ATOM 877 C C . LEU A 1 109 ? -9.487 0.915 25.276 1.00 73.62 109 LEU A C 1
ATOM 879 O O . LEU A 1 109 ? -9.297 2.109 25.490 1.00 73.62 109 LEU A O 1
ATOM 883 N N . SER A 1 110 ? -8.485 0.031 25.230 1.00 80.19 110 SER A N 1
ATOM 884 C CA . SER A 1 110 ? -7.088 0.423 25.458 1.00 80.19 110 SER A CA 1
ATOM 885 C C . SER A 1 110 ? -6.578 1.455 24.448 1.00 80.19 110 SER A C 1
ATOM 887 O O . SER A 1 110 ? -5.757 2.297 24.789 1.00 80.19 110 SER A O 1
ATOM 889 N N . LEU A 1 111 ? -7.053 1.422 23.204 1.00 82.69 111 LEU A N 1
ATOM 890 C CA . LEU A 1 111 ? -6.654 2.395 22.193 1.00 82.69 111 LEU A CA 1
ATOM 891 C C . LEU A 1 111 ? -7.237 3.786 22.480 1.00 82.69 111 LEU A C 1
ATOM 893 O O . LEU A 1 111 ? -6.528 4.785 22.366 1.00 82.69 111 LEU A O 1
ATOM 897 N N . LEU A 1 112 ? -8.501 3.853 22.909 1.00 77.44 112 LEU A N 1
ATOM 898 C CA . LEU A 1 112 ? -9.118 5.113 23.327 1.00 77.44 112 LEU A CA 1
ATOM 899 C C . LEU A 1 112 ? -8.516 5.667 24.622 1.00 77.44 112 LEU A C 1
ATOM 901 O O . LEU A 1 112 ? -8.401 6.884 24.760 1.00 77.44 112 LEU A O 1
ATOM 905 N N . GLU A 1 113 ? -8.111 4.796 25.548 1.00 76.19 113 GLU A N 1
ATOM 906 C CA . GLU A 1 113 ? -7.365 5.172 26.755 1.00 76.19 113 GLU A CA 1
ATOM 907 C C . GLU A 1 113 ? -6.078 5.924 26.400 1.00 76.19 113 GLU A C 1
ATOM 909 O O . GLU A 1 113 ? -5.858 7.048 26.854 1.00 76.19 113 GLU A O 1
ATOM 914 N N . GLU A 1 114 ? -5.252 5.322 25.545 1.00 83.00 114 GLU A N 1
ATOM 915 C CA . GLU A 1 114 ? -3.972 5.891 25.119 1.00 83.00 114 GLU A CA 1
ATOM 916 C C . GLU A 1 114 ? -4.152 7.192 24.331 1.00 83.00 114 GLU A C 1
ATOM 918 O O . GLU A 1 114 ? -3.383 8.138 24.505 1.00 83.00 114 GLU A O 1
ATOM 923 N N . TYR A 1 115 ? -5.196 7.277 23.504 1.00 83.25 115 TYR A N 1
ATOM 924 C CA . TYR A 1 115 ? -5.539 8.510 22.804 1.00 83.25 115 TYR A CA 1
ATOM 925 C C . TYR A 1 115 ? -5.944 9.640 23.767 1.00 83.25 115 TYR A C 1
ATOM 927 O O . TYR A 1 115 ? -5.483 10.774 23.636 1.00 83.25 115 TYR A O 1
ATOM 935 N N . ALA A 1 116 ? -6.773 9.356 24.771 1.00 74.19 116 ALA A N 1
ATOM 936 C CA . ALA A 1 116 ? -7.167 10.365 25.752 1.00 74.19 116 ALA A CA 1
ATOM 937 C C . ALA A 1 116 ? -5.968 10.862 26.586 1.00 74.19 116 ALA A C 1
ATOM 939 O O . ALA A 1 116 ? -5.858 12.063 26.852 1.00 74.19 116 ALA A O 1
ATOM 940 N N . GLU A 1 117 ? -5.039 9.971 26.949 1.00 77.00 117 GLU A N 1
ATOM 941 C CA . GLU A 1 117 ? -3.778 10.350 27.604 1.00 77.00 117 GLU A CA 1
ATOM 942 C C . GLU A 1 117 ? -2.875 11.191 26.687 1.00 77.00 117 GLU A C 1
ATOM 944 O O . GLU A 1 117 ? -2.298 12.183 27.144 1.00 77.00 117 GLU A O 1
ATOM 949 N N . TYR A 1 118 ? -2.795 10.863 25.391 1.00 81.50 118 TYR A N 1
ATOM 950 C CA . TYR A 1 118 ? -2.085 11.684 24.405 1.00 81.50 118 TYR A CA 1
ATOM 951 C C . TYR A 1 118 ? -2.601 13.126 24.406 1.00 81.50 118 TYR A C 1
ATOM 953 O O . TYR A 1 118 ? -1.836 14.073 24.596 1.00 81.50 118 TYR A O 1
ATOM 961 N N . VAL A 1 119 ? -3.917 13.288 24.242 1.00 76.81 119 VAL A N 1
ATOM 962 C CA . VAL A 1 119 ? -4.582 14.595 24.164 1.00 76.81 119 VAL A CA 1
ATOM 963 C C . VAL A 1 119 ? -4.315 15.425 25.421 1.00 76.81 119 VAL A C 1
ATOM 965 O O . VAL A 1 119 ? -4.018 16.617 25.322 1.00 76.81 119 VAL A O 1
ATOM 968 N N . LYS A 1 120 ? -4.345 14.795 26.603 1.00 72.31 120 LYS A N 1
ATOM 969 C CA . LYS A 1 120 ? -3.993 15.454 27.866 1.00 72.31 120 LYS A CA 1
ATOM 970 C C . LYS A 1 120 ? -2.550 15.969 27.855 1.00 72.31 120 LYS A C 1
ATOM 972 O O . LYS A 1 120 ? -2.303 17.114 28.221 1.00 72.31 120 LYS A O 1
ATOM 977 N N . ARG A 1 121 ? -1.593 15.156 27.399 1.00 73.19 121 ARG A N 1
ATOM 978 C CA . ARG A 1 121 ? -0.167 15.527 27.364 1.00 73.19 121 ARG A CA 1
ATOM 979 C C . ARG A 1 121 ? 0.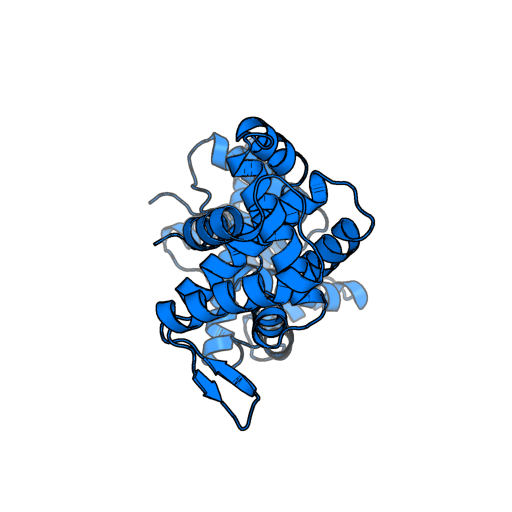159 16.635 26.377 1.00 73.19 121 ARG A C 1
ATOM 981 O O . ARG A 1 121 ? 1.049 17.440 26.658 1.00 73.19 121 ARG A O 1
ATOM 988 N N . VAL A 1 122 ? -0.508 16.650 25.226 1.00 73.06 122 VAL A N 1
ATOM 989 C CA . VAL A 1 122 ? -0.364 17.728 24.241 1.00 73.06 122 VAL A CA 1
ATOM 990 C C . VAL A 1 122 ? -0.879 19.046 24.825 1.00 73.06 122 VAL A C 1
ATOM 992 O O . VAL A 1 122 ? -0.191 20.060 24.719 1.00 73.06 122 VAL A O 1
ATOM 995 N N . ASP A 1 123 ? -2.029 19.038 25.511 1.00 67.62 123 ASP A N 1
ATOM 996 C CA . ASP A 1 123 ? -2.570 20.232 26.189 1.00 67.62 123 ASP A CA 1
ATOM 997 C C . ASP A 1 123 ? -1.642 20.708 27.322 1.00 67.62 123 ASP A C 1
ATOM 999 O O . ASP A 1 123 ? -1.309 21.892 27.406 1.00 67.62 123 ASP A O 1
ATOM 1003 N N . ASP A 1 124 ? -1.109 19.773 28.115 1.00 66.19 124 ASP A N 1
ATOM 1004 C CA . ASP A 1 124 ? -0.117 20.044 29.166 1.00 66.19 124 ASP A CA 1
ATOM 1005 C C . ASP A 1 124 ? 1.274 20.427 28.606 1.00 66.19 124 ASP A C 1
ATOM 1007 O O . ASP A 1 124 ? 2.222 20.654 29.362 1.00 66.19 124 ASP A O 1
ATOM 1011 N N . SER A 1 125 ? 1.412 20.537 27.276 1.00 69.50 125 SER A N 1
ATOM 1012 C CA . SER A 1 125 ? 2.638 20.916 26.555 1.00 69.50 125 SER A CA 1
ATOM 1013 C C . SER A 1 125 ? 3.848 20.013 26.843 1.00 69.50 125 SER A C 1
ATOM 1015 O O . SER A 1 125 ? 4.997 20.425 26.668 1.00 69.50 125 SER A O 1
ATOM 1017 N N . ILE A 1 126 ? 3.608 18.778 27.294 1.00 64.62 126 ILE A N 1
ATOM 1018 C CA . ILE A 1 126 ? 4.652 17.782 27.584 1.00 64.62 126 ILE A CA 1
ATOM 1019 C C . ILE A 1 126 ? 5.214 17.220 26.272 1.00 64.62 126 ILE A C 1
ATOM 1021 O O . ILE A 1 126 ? 6.409 16.934 26.169 1.00 64.62 126 ILE A O 1
ATOM 1025 N N . ILE A 1 127 ? 4.349 17.089 25.266 1.00 65.62 127 ILE A N 1
ATOM 1026 C CA . ILE A 1 127 ? 4.696 16.682 23.908 1.00 65.62 127 ILE A CA 1
ATOM 1027 C C . ILE A 1 127 ? 4.787 17.952 23.060 1.00 65.62 127 ILE A C 1
ATOM 1029 O O . ILE A 1 127 ? 3.858 18.754 23.014 1.00 65.62 127 ILE A O 1
ATOM 1033 N N . THR A 1 128 ? 5.939 18.165 22.427 1.00 71.06 128 THR A N 1
ATOM 1034 C CA . THR A 1 128 ? 6.155 19.298 21.516 1.00 71.06 128 THR A CA 1
ATOM 1035 C C . THR A 1 128 ? 6.325 18.772 20.101 1.00 71.06 128 THR A C 1
ATOM 1037 O O . THR A 1 128 ? 6.847 17.672 19.928 1.00 71.06 128 THR A O 1
ATOM 1040 N N . GLY A 1 129 ? 5.996 19.582 19.092 1.00 71.31 129 GLY A N 1
ATOM 1041 C CA . GLY A 1 129 ? 6.147 19.172 17.691 1.00 71.31 129 GLY A CA 1
ATOM 1042 C C . GLY A 1 129 ? 7.567 18.718 17.321 1.00 71.31 129 GLY A C 1
ATOM 1043 O O . GLY A 1 129 ? 7.731 17.851 16.479 1.00 71.31 129 GLY A O 1
ATOM 1044 N N . ALA A 1 130 ? 8.610 19.228 17.987 1.00 70.00 130 ALA A N 1
ATOM 1045 C CA . ALA A 1 130 ? 9.978 18.742 17.778 1.00 70.00 130 ALA A CA 1
ATOM 1046 C C . ALA A 1 130 ? 10.166 17.292 18.260 1.00 70.00 130 ALA A C 1
ATOM 1048 O O . ALA A 1 130 ? 10.820 16.495 17.599 1.00 70.00 130 ALA A O 1
ATOM 1049 N N . VAL A 1 131 ? 9.562 16.949 19.397 1.00 73.38 131 VAL A N 1
ATOM 1050 C CA . VAL A 1 131 ? 9.624 15.602 19.970 1.00 73.38 131 VAL A CA 1
ATOM 1051 C C . VAL A 1 131 ? 8.763 14.624 19.163 1.00 73.38 131 VAL A C 1
ATOM 1053 O O . VAL A 1 131 ? 9.147 13.467 19.003 1.00 73.38 131 VAL A O 1
ATOM 1056 N N . GLU A 1 132 ? 7.629 15.087 18.630 1.00 73.38 132 GLU A N 1
ATOM 1057 C CA . GLU A 1 132 ? 6.827 14.326 17.664 1.00 73.38 132 GLU A CA 1
ATOM 1058 C C . GLU A 1 132 ? 7.653 14.006 16.415 1.00 73.38 132 GLU A C 1
ATOM 1060 O O . GLU A 1 132 ? 7.797 12.833 16.079 1.00 73.38 132 GLU A O 1
ATOM 1065 N N . CYS A 1 133 ? 8.287 15.014 15.800 1.00 70.56 133 CYS A N 1
ATOM 1066 C CA . CYS A 1 133 ? 9.160 14.819 14.641 1.00 70.56 133 CYS A CA 1
ATOM 1067 C C . CYS A 1 133 ? 10.302 13.830 14.925 1.00 70.56 133 CYS A C 1
ATOM 1069 O O . CYS A 1 133 ? 10.531 12.921 14.135 1.00 70.56 133 CYS A O 1
ATOM 1071 N N . ASP A 1 134 ? 10.989 13.955 16.066 1.00 74.25 134 ASP A N 1
ATOM 1072 C CA . ASP A 1 134 ? 12.093 13.055 16.430 1.00 74.25 134 ASP A CA 1
ATOM 1073 C C . ASP A 1 134 ? 11.633 11.590 16.561 1.00 74.25 134 ASP A C 1
ATOM 1075 O O . ASP A 1 134 ? 12.367 10.653 16.222 1.00 74.25 134 ASP A O 1
ATOM 1079 N N . LEU A 1 135 ? 10.423 11.363 17.084 1.00 72.38 135 LEU A N 1
ATOM 1080 C CA . LEU A 1 135 ? 9.848 10.024 17.191 1.00 72.38 135 LEU A CA 1
ATOM 1081 C C . LEU A 1 135 ? 9.368 9.495 15.846 1.00 72.38 135 LEU A C 1
ATOM 1083 O O . LEU A 1 135 ? 9.572 8.316 15.569 1.00 72.38 135 LEU A O 1
ATOM 1087 N N . GLU A 1 136 ? 8.770 10.341 15.019 1.00 68.50 136 GLU A N 1
ATOM 1088 C CA . GLU A 1 136 ? 8.359 9.993 13.663 1.00 68.50 136 GLU A CA 1
ATOM 1089 C C . GLU A 1 136 ? 9.557 9.621 12.780 1.00 68.50 136 GLU A C 1
ATOM 1091 O O . GLU A 1 136 ? 9.512 8.608 12.083 1.00 68.50 136 GLU A O 1
ATOM 1096 N N . ASP A 1 137 ? 10.663 10.360 12.877 1.00 67.94 137 ASP A N 1
ATOM 1097 C CA . ASP A 1 137 ? 11.915 10.050 12.179 1.00 67.94 137 ASP A CA 1
ATOM 1098 C C . ASP A 1 137 ? 12.507 8.718 12.655 1.00 67.94 137 ASP A C 1
ATOM 1100 O O . ASP A 1 137 ? 13.022 7.913 11.872 1.00 67.94 137 ASP A O 1
ATOM 1104 N N . LYS A 1 138 ? 12.424 8.455 13.962 1.00 72.19 138 LYS A N 1
ATOM 1105 C CA . LYS A 1 138 ? 12.916 7.212 14.562 1.00 72.19 138 LYS A CA 1
ATOM 1106 C C . LYS A 1 138 ? 12.023 6.009 14.257 1.00 72.19 138 LYS A C 1
ATOM 1108 O O . LYS A 1 138 ? 12.515 4.879 14.203 1.00 72.19 138 LYS A O 1
ATOM 1113 N N . TYR A 1 139 ? 10.729 6.237 14.077 1.00 70.06 139 TYR A N 1
ATOM 1114 C CA . TYR A 1 139 ? 9.722 5.214 13.832 1.00 70.06 139 TYR A CA 1
ATOM 1115 C C . TYR A 1 139 ? 8.854 5.610 12.627 1.00 70.06 139 TYR A C 1
ATOM 1117 O O . TYR A 1 139 ? 7.681 5.948 12.794 1.00 70.06 139 TYR A O 1
ATOM 1125 N N . PRO A 1 140 ? 9.390 5.505 11.395 1.00 65.56 140 PRO A N 1
ATOM 1126 C CA . PRO A 1 140 ? 8.695 5.962 10.188 1.00 65.56 140 PRO A CA 1
ATOM 1127 C C . PRO A 1 140 ? 7.331 5.298 9.960 1.00 65.56 140 PRO A C 1
ATOM 1129 O O . PRO A 1 140 ? 6.435 5.898 9.369 1.00 65.56 140 PRO A O 1
ATOM 1132 N N . TRP A 1 141 ? 7.137 4.087 10.499 1.00 63.81 141 TRP A N 1
ATOM 1133 C CA . TRP A 1 141 ? 5.862 3.368 10.467 1.00 63.81 141 TRP A CA 1
ATOM 1134 C C . TRP A 1 141 ? 4.718 4.119 11.167 1.00 63.81 141 TRP A C 1
ATOM 1136 O O . TRP A 1 141 ? 3.559 3.855 10.871 1.00 63.81 141 TRP A O 1
ATOM 1146 N N . ILE A 1 142 ? 5.003 5.079 12.055 1.00 70.06 142 ILE A N 1
ATOM 1147 C CA . ILE A 1 142 ? 3.984 5.951 12.663 1.00 70.06 142 ILE A CA 1
ATOM 1148 C C . ILE A 1 142 ? 3.356 6.850 11.596 1.00 70.06 142 ILE A C 1
ATOM 1150 O O . ILE A 1 142 ? 2.140 7.027 11.557 1.00 70.06 142 ILE A O 1
ATOM 1154 N N . ASN A 1 143 ? 4.171 7.380 10.685 1.00 65.88 143 ASN A N 1
ATOM 1155 C CA . ASN A 1 143 ? 3.672 8.156 9.556 1.00 65.88 143 ASN A CA 1
ATOM 1156 C C . ASN A 1 143 ? 2.977 7.264 8.523 1.00 65.88 143 ASN A C 1
ATOM 1158 O O . ASN A 1 143 ? 2.041 7.718 7.870 1.00 65.88 143 ASN A O 1
ATOM 1162 N N . GLU A 1 144 ? 3.333 5.978 8.442 1.00 59.16 144 GLU A N 1
ATOM 1163 C CA . GLU A 1 144 ? 2.558 4.989 7.681 1.00 59.16 144 GLU A CA 1
ATOM 1164 C C . GLU A 1 144 ? 1.159 4.739 8.271 1.00 59.16 144 GLU A C 1
ATOM 1166 O O . GLU A 1 144 ? 0.270 4.364 7.515 1.00 59.16 144 GLU A O 1
ATOM 1171 N N . ILE A 1 145 ? 0.913 4.975 9.567 1.00 61.09 145 ILE A N 1
ATOM 1172 C CA . ILE A 1 145 ? -0.446 4.894 10.142 1.00 61.09 145 ILE A CA 1
ATOM 1173 C C . ILE A 1 145 ? -1.324 6.021 9.585 1.00 61.09 145 ILE A C 1
ATOM 1175 O O . ILE A 1 145 ? -2.464 5.775 9.212 1.00 61.09 145 ILE A O 1
ATOM 1179 N N . HIS A 1 146 ? -0.766 7.228 9.448 1.00 53.03 146 HIS A N 1
ATOM 1180 C CA . HIS A 1 146 ? -1.448 8.378 8.841 1.00 53.03 146 HIS A CA 1
ATOM 1181 C C . HIS A 1 146 ? -1.571 8.280 7.318 1.00 53.03 146 HIS A C 1
ATOM 1183 O O . HIS A 1 146 ? -2.486 8.849 6.727 1.00 53.03 146 HIS A O 1
ATOM 1189 N N . ALA A 1 147 ? -0.578 7.657 6.680 1.00 46.66 147 ALA A N 1
ATOM 1190 C CA . ALA A 1 147 ? -0.428 7.678 5.235 1.00 46.66 147 ALA A CA 1
ATOM 1191 C C . ALA A 1 147 ? -0.910 6.399 4.544 1.00 46.66 147 ALA A C 1
ATOM 1193 O O . ALA A 1 147 ? -1.168 6.470 3.346 1.00 46.66 147 ALA A O 1
ATOM 1194 N N . ASN A 1 148 ? -0.938 5.238 5.218 1.00 48.09 148 ASN A N 1
ATOM 1195 C CA . ASN A 1 148 ? -0.918 3.959 4.500 1.00 48.09 148 ASN A CA 1
ATOM 1196 C C . ASN A 1 148 ? -1.192 2.647 5.279 1.00 48.09 148 ASN A C 1
ATOM 1198 O O . ASN A 1 148 ? -0.674 1.614 4.859 1.00 48.09 148 ASN A O 1
ATOM 1202 N N . ARG A 1 149 ? -2.027 2.576 6.332 1.00 45.94 149 ARG A N 1
ATOM 1203 C CA . ARG A 1 149 ? -2.492 1.252 6.846 1.00 45.94 149 ARG A CA 1
ATOM 1204 C C . ARG A 1 149 ? -3.995 1.118 7.102 1.00 45.94 149 ARG A C 1
ATOM 1206 O O . ARG A 1 149 ? -4.432 0.392 7.991 1.00 45.94 149 ARG A O 1
ATOM 1213 N N . GLY A 1 150 ? -4.774 1.701 6.194 1.00 37.38 150 GLY A N 1
ATOM 1214 C CA . GLY A 1 150 ? -6.165 1.325 5.924 1.00 37.38 150 GLY A CA 1
ATOM 1215 C C . GLY A 1 150 ? -6.388 0.605 4.587 1.00 37.38 150 GLY A C 1
ATOM 1216 O O . GLY A 1 150 ? -7.431 -0.011 4.393 1.00 37.38 150 GLY A O 1
ATOM 1217 N N . PHE A 1 151 ? -5.417 0.603 3.666 1.00 39.50 151 PHE A N 1
ATOM 1218 C CA . PHE A 1 151 ? -5.606 0.017 2.339 1.00 39.50 151 PHE A CA 1
ATOM 1219 C C . PHE A 1 151 ? -4.397 -0.805 1.921 1.00 39.50 151 PHE A C 1
ATOM 1221 O O . PHE A 1 151 ? -3.300 -0.281 1.766 1.00 39.50 151 PHE A O 1
ATOM 1228 N N . LYS A 1 152 ? -4.628 -2.085 1.619 1.00 49.50 152 LYS A N 1
ATOM 1229 C CA . LYS A 1 152 ? -3.796 -2.778 0.639 1.00 49.50 152 LYS A CA 1
ATOM 1230 C C . LYS A 1 152 ? -3.945 -1.986 -0.662 1.00 49.50 152 LYS A C 1
ATOM 1232 O O . LYS A 1 152 ? -5.018 -2.016 -1.273 1.00 49.50 152 LYS A O 1
ATOM 1237 N N . THR A 1 153 ? -2.946 -1.193 -1.039 1.00 55.41 153 THR A N 1
ATOM 1238 C CA . THR A 1 153 ? -3.068 -0.357 -2.235 1.00 55.41 153 THR A CA 1
ATOM 1239 C C . THR A 1 153 ? -3.062 -1.249 -3.472 1.00 55.41 153 THR A C 1
ATOM 1241 O O . THR A 1 153 ? -2.631 -2.407 -3.438 1.00 55.41 153 THR A O 1
ATOM 1244 N N . ILE A 1 154 ? -3.535 -0.728 -4.604 1.00 58.94 154 ILE A N 1
ATOM 1245 C CA . ILE A 1 154 ? -3.421 -1.461 -5.869 1.00 58.94 154 ILE A CA 1
ATOM 1246 C C . ILE A 1 154 ? -1.954 -1.805 -6.184 1.00 58.94 154 ILE A C 1
ATOM 1248 O O . ILE A 1 154 ? -1.694 -2.874 -6.725 1.00 58.94 154 ILE A O 1
ATOM 1252 N N . ASN A 1 155 ? -1.002 -0.956 -5.781 1.00 61.84 155 ASN A N 1
ATOM 1253 C CA . ASN A 1 155 ? 0.431 -1.180 -5.971 1.00 61.84 155 ASN A CA 1
ATOM 1254 C C . ASN A 1 155 ? 0.969 -2.309 -5.090 1.00 61.84 155 ASN A C 1
ATOM 1256 O O . ASN A 1 155 ? 1.741 -3.135 -5.574 1.00 61.84 155 ASN A O 1
ATOM 1260 N N . ASP A 1 156 ? 0.520 -2.400 -3.840 1.00 65.75 156 ASP A N 1
ATOM 1261 C CA . ASP A 1 156 ? 0.898 -3.509 -2.958 1.00 65.75 156 ASP A CA 1
ATOM 1262 C C . ASP A 1 156 ? 0.371 -4.832 -3.517 1.00 65.75 156 ASP A C 1
ATOM 1264 O O . ASP A 1 156 ? 1.120 -5.796 -3.662 1.00 65.75 156 ASP A O 1
ATOM 1268 N N . MET A 1 157 ? -0.894 -4.857 -3.959 1.00 68.25 157 MET A N 1
ATOM 1269 C CA . MET A 1 157 ? -1.474 -6.027 -4.631 1.00 68.25 157 MET A CA 1
ATOM 1270 C C . MET A 1 157 ? -0.710 -6.397 -5.907 1.00 68.25 157 MET A C 1
ATOM 1272 O O . MET A 1 157 ? -0.490 -7.576 -6.175 1.00 68.25 157 MET A O 1
ATOM 1276 N N . VAL A 1 158 ? -0.296 -5.405 -6.700 1.00 77.25 158 VAL A N 1
ATOM 1277 C CA . VAL A 1 158 ? 0.511 -5.602 -7.913 1.00 77.25 158 VAL A CA 1
ATOM 1278 C C . VAL A 1 158 ? 1.833 -6.284 -7.578 1.00 77.25 158 VAL A C 1
ATOM 1280 O O . VAL A 1 158 ? 2.170 -7.285 -8.216 1.00 77.25 158 VAL A O 1
ATOM 1283 N N . ARG A 1 159 ? 2.558 -5.766 -6.580 1.00 78.38 159 ARG A N 1
ATOM 1284 C CA . ARG A 1 159 ? 3.871 -6.277 -6.167 1.00 78.38 159 ARG A CA 1
ATOM 1285 C C . ARG A 1 159 ? 3.769 -7.657 -5.516 1.00 78.38 159 ARG A C 1
ATOM 1287 O O . ARG A 1 159 ? 4.597 -8.516 -5.799 1.00 78.38 159 ARG A O 1
ATOM 1294 N N . GLU A 1 160 ? 2.730 -7.926 -4.731 1.00 77.88 160 GLU A N 1
ATOM 1295 C CA . GLU A 1 160 ? 2.487 -9.257 -4.158 1.00 77.88 160 GLU A CA 1
ATOM 1296 C C . GLU A 1 160 ? 2.152 -10.315 -5.216 1.00 77.88 160 GLU A C 1
ATOM 1298 O O . GLU A 1 160 ? 2.619 -11.456 -5.131 1.00 77.88 160 GLU A O 1
ATOM 1303 N N . VAL A 1 161 ? 1.373 -9.952 -6.239 1.00 87.75 161 VAL A N 1
ATOM 1304 C CA . VAL A 1 161 ? 1.110 -10.847 -7.373 1.00 87.75 161 VAL A CA 1
ATOM 1305 C C . VAL A 1 161 ? 2.408 -11.135 -8.131 1.00 87.75 161 VAL A C 1
ATOM 1307 O O . VAL A 1 161 ? 2.674 -12.293 -8.452 1.00 87.75 161 VAL A O 1
ATOM 1310 N N . PHE A 1 162 ? 3.254 -10.123 -8.358 1.00 87.06 162 PHE A N 1
ATOM 1311 C CA . PHE A 1 162 ? 4.577 -10.324 -8.955 1.00 87.06 162 PHE A CA 1
ATOM 1312 C C . PHE A 1 162 ? 5.461 -11.252 -8.127 1.00 87.06 162 PHE A C 1
ATOM 1314 O O . PHE A 1 162 ? 6.025 -12.207 -8.661 1.00 87.06 162 PHE A O 1
ATOM 1321 N N . TYR A 1 163 ? 5.521 -11.030 -6.817 1.00 82.62 163 TYR A N 1
ATOM 1322 C CA . TYR A 1 163 ? 6.271 -11.881 -5.904 1.00 82.62 163 TYR A CA 1
ATOM 1323 C C . TYR A 1 163 ? 5.755 -13.326 -5.904 1.00 82.62 163 TYR A C 1
ATOM 1325 O O . TYR A 1 163 ? 6.539 -14.272 -5.883 1.00 82.62 163 TYR A O 1
ATOM 1333 N N . SER A 1 164 ? 4.438 -13.520 -5.994 1.00 85.94 164 SER A N 1
ATOM 1334 C CA . SER A 1 164 ? 3.828 -14.852 -6.069 1.00 85.94 164 SER A CA 1
ATOM 1335 C C . SER A 1 164 ? 4.191 -15.585 -7.363 1.00 85.94 164 SER A C 1
ATOM 1337 O O . SER A 1 164 ? 4.504 -16.775 -7.321 1.00 85.94 164 SER A O 1
ATOM 1339 N N . LEU A 1 165 ? 4.212 -14.884 -8.502 1.00 86.75 165 LEU A N 1
ATOM 1340 C CA . LEU A 1 165 ? 4.670 -15.442 -9.780 1.00 86.75 165 LEU A CA 1
ATOM 1341 C C . LEU A 1 165 ? 6.145 -15.837 -9.725 1.00 86.75 165 LEU A C 1
ATOM 1343 O O . LEU A 1 165 ? 6.493 -16.950 -10.120 1.00 86.75 165 LEU A O 1
ATOM 1347 N N . TRP A 1 166 ? 6.987 -14.965 -9.174 1.00 85.94 166 TRP A N 1
ATOM 1348 C CA . TRP A 1 166 ? 8.403 -15.251 -8.962 1.00 85.94 166 TRP A CA 1
ATOM 1349 C C . TRP A 1 166 ? 8.619 -16.442 -8.020 1.00 85.94 166 TRP A C 1
ATOM 1351 O O . TRP A 1 166 ? 9.436 -17.320 -8.279 1.00 85.94 166 TRP A O 1
ATOM 1361 N N . LEU A 1 167 ? 7.842 -16.550 -6.941 1.00 81.00 167 LEU A N 1
ATOM 1362 C CA . LEU A 1 167 ? 7.920 -17.694 -6.034 1.00 81.00 167 LEU A CA 1
ATOM 1363 C C . LEU A 1 167 ? 7.554 -19.011 -6.724 1.00 81.00 167 LEU A C 1
ATOM 1365 O O . LEU A 1 167 ? 8.177 -20.035 -6.432 1.00 81.00 167 LEU A O 1
ATOM 1369 N N . ILE A 1 168 ? 6.559 -19.004 -7.619 1.00 83.62 168 ILE A N 1
ATOM 1370 C CA . ILE A 1 168 ? 6.184 -20.179 -8.416 1.00 83.62 168 ILE A CA 1
ATOM 1371 C C . ILE A 1 168 ? 7.358 -20.610 -9.300 1.00 83.62 168 ILE A C 1
ATOM 1373 O O . ILE A 1 168 ? 7.645 -21.806 -9.377 1.00 83.62 168 ILE A O 1
ATOM 1377 N N . THR A 1 169 ? 8.049 -19.674 -9.948 1.00 82.69 169 THR A N 1
ATOM 1378 C CA . THR A 1 169 ? 9.160 -19.991 -10.852 1.00 82.69 169 THR A CA 1
ATOM 1379 C C . THR A 1 169 ? 10.426 -20.405 -10.097 1.00 82.69 169 THR A C 1
ATOM 1381 O O . THR A 1 169 ? 11.020 -21.444 -10.403 1.00 82.69 169 THR A O 1
ATOM 1384 N N . TYR A 1 170 ? 10.779 -19.666 -9.046 1.00 76.88 170 TYR A N 1
ATOM 1385 C CA . TYR A 1 170 ? 11.991 -19.856 -8.252 1.00 76.88 170 TYR A CA 1
ATOM 1386 C C . TYR A 1 170 ? 11.954 -21.122 -7.382 1.00 76.88 170 TYR A C 1
ATOM 1388 O O . TYR A 1 170 ? 12.872 -21.944 -7.436 1.00 76.88 170 TYR A O 1
ATOM 1396 N N . LYS A 1 171 ? 10.880 -21.351 -6.604 1.00 74.38 171 LYS A N 1
ATOM 1397 C CA . LYS A 1 171 ? 10.802 -22.517 -5.693 1.00 74.38 171 LYS A CA 1
ATOM 1398 C C . LYS A 1 171 ? 10.799 -23.849 -6.435 1.00 74.38 171 LYS A C 1
ATOM 1400 O O . LYS A 1 171 ? 11.314 -24.835 -5.912 1.00 74.38 171 LYS A O 1
ATOM 1405 N N . ASN A 1 172 ? 10.246 -23.876 -7.645 1.00 76.19 172 ASN A N 1
ATOM 1406 C CA . ASN A 1 172 ? 10.200 -25.079 -8.472 1.00 76.19 172 ASN A CA 1
ATOM 1407 C C . ASN A 1 172 ? 11.476 -25.295 -9.305 1.00 76.19 172 ASN A C 1
ATOM 1409 O O . ASN A 1 172 ? 11.578 -26.318 -9.980 1.00 76.19 172 ASN A O 1
ATOM 1413 N N . ARG A 1 173 ? 12.461 -24.382 -9.226 1.00 78.69 173 ARG A N 1
ATOM 1414 C CA . ARG A 1 173 ? 13.744 -24.449 -9.949 1.00 78.69 173 ARG A CA 1
ATOM 1415 C C . ARG A 1 173 ? 13.568 -24.686 -11.450 1.00 78.69 173 ARG A C 1
ATOM 1417 O O . ARG A 1 173 ? 14.283 -25.492 -12.048 1.00 78.69 173 ARG A O 1
ATOM 1424 N N . PHE A 1 174 ? 12.586 -24.020 -12.047 1.00 84.12 174 PHE A N 1
ATOM 1425 C CA . PHE A 1 174 ? 12.359 -24.117 -13.483 1.00 84.12 174 PHE A CA 1
ATOM 1426 C C . PHE A 1 174 ? 13.529 -23.513 -14.268 1.00 84.12 174 PHE A C 1
ATOM 1428 O O . PHE A 1 174 ? 14.163 -22.565 -13.801 1.00 84.12 174 PHE A O 1
ATOM 1435 N N . SER A 1 175 ? 13.803 -24.057 -15.459 1.00 88.75 175 SER A N 1
ATOM 1436 C CA . SER A 1 175 ? 14.743 -23.443 -16.402 1.00 88.75 175 SER A CA 1
ATOM 1437 C C . SER A 1 175 ? 14.238 -22.070 -16.832 1.00 88.75 175 SER A C 1
ATOM 1439 O O . SER A 1 175 ? 13.031 -21.854 -16.880 1.00 88.75 175 SER A O 1
ATOM 1441 N N . GLU A 1 176 ? 15.154 -21.174 -17.182 1.00 86.50 176 GLU A N 1
ATOM 1442 C CA . GLU A 1 176 ? 14.871 -19.797 -17.608 1.00 86.50 176 GLU A CA 1
ATOM 1443 C C . GLU A 1 176 ? 13.775 -19.728 -18.688 1.00 86.50 176 GLU A C 1
ATOM 1445 O O . GLU A 1 176 ? 12.741 -19.100 -18.478 1.00 86.50 176 GLU A O 1
ATOM 1450 N N . GLU A 1 177 ? 13.900 -20.531 -19.751 1.00 88.62 177 GLU A N 1
ATOM 1451 C CA . GLU A 1 177 ? 12.886 -20.661 -20.813 1.00 88.62 177 GLU A CA 1
ATOM 1452 C C . GLU A 1 177 ? 11.482 -20.993 -20.274 1.00 88.62 177 GLU A C 1
ATOM 1454 O O . GLU A 1 177 ? 10.462 -20.516 -20.775 1.00 88.62 177 GLU A O 1
ATOM 1459 N N . TYR A 1 178 ? 11.405 -21.826 -19.236 1.00 90.12 178 TYR A N 1
ATOM 1460 C CA . TYR A 1 178 ? 10.138 -22.233 -18.640 1.00 90.12 178 TYR A CA 1
ATOM 1461 C C . TYR A 1 178 ? 9.587 -21.170 -17.679 1.00 90.12 178 TYR A C 1
ATOM 1463 O O . TYR A 1 178 ? 8.370 -21.036 -17.544 1.00 90.12 178 TYR A O 1
ATOM 1471 N N . GLN A 1 179 ? 10.459 -20.378 -17.049 1.00 90.75 179 GLN A N 1
ATOM 1472 C CA . GLN A 1 179 ? 10.053 -19.199 -16.282 1.00 90.75 179 GLN A CA 1
ATOM 1473 C C . GLN A 1 179 ? 9.448 -18.142 -17.212 1.00 90.75 179 GLN A C 1
ATOM 1475 O O . GLN A 1 179 ? 8.332 -17.685 -16.963 1.00 90.75 179 GLN A O 1
ATOM 1480 N N . HIS A 1 180 ? 10.115 -17.843 -18.332 1.00 93.06 180 HIS A N 1
ATOM 1481 C CA . HIS A 1 180 ? 9.602 -16.948 -19.375 1.00 93.06 180 HIS A CA 1
ATOM 1482 C C . HIS A 1 180 ? 8.245 -17.407 -19.902 1.00 93.06 180 HIS A C 1
ATOM 1484 O O . HIS A 1 180 ? 7.323 -16.601 -20.016 1.00 93.06 180 HIS A O 1
ATOM 1490 N N . MET A 1 181 ? 8.080 -18.712 -20.141 1.00 92.56 181 MET A N 1
ATOM 1491 C CA . MET A 1 181 ? 6.793 -19.282 -20.542 1.00 92.56 181 MET A CA 1
ATOM 1492 C C . MET A 1 181 ? 5.699 -19.028 -19.494 1.00 92.56 181 MET A C 1
ATOM 1494 O O . MET A 1 181 ? 4.574 -18.694 -19.860 1.00 92.56 181 MET A O 1
ATOM 1498 N N . ILE A 1 182 ? 5.991 -19.176 -18.198 1.00 92.12 182 ILE A N 1
ATOM 1499 C CA . ILE A 1 182 ? 5.020 -18.902 -17.126 1.00 92.12 182 ILE A CA 1
ATOM 1500 C C . ILE A 1 182 ? 4.626 -17.421 -17.115 1.00 92.12 182 ILE A C 1
ATOM 1502 O O . ILE A 1 182 ? 3.438 -17.117 -17.005 1.00 92.12 182 ILE A O 1
ATOM 1506 N N . TYR A 1 183 ? 5.584 -16.507 -17.278 1.00 93.12 183 TYR A N 1
ATOM 1507 C CA . TYR A 1 183 ? 5.301 -15.071 -17.340 1.00 93.12 183 TYR A CA 1
ATOM 1508 C C . TYR A 1 183 ? 4.481 -14.691 -18.582 1.00 93.12 183 TYR A C 1
ATOM 1510 O O . TYR A 1 183 ? 3.502 -13.951 -18.463 1.00 93.12 183 TYR A O 1
ATOM 1518 N N . ASP A 1 184 ? 4.796 -15.258 -19.751 1.00 94.06 184 ASP A N 1
ATOM 1519 C CA . ASP A 1 184 ? 4.000 -15.085 -20.972 1.00 94.06 184 ASP A CA 1
ATOM 1520 C C . ASP A 1 184 ? 2.574 -15.616 -20.774 1.00 94.06 184 ASP A C 1
ATOM 1522 O O . ASP A 1 184 ? 1.606 -14.937 -21.115 1.00 94.06 184 ASP A O 1
ATOM 1526 N N . LEU A 1 185 ? 2.413 -16.804 -20.179 1.00 93.44 185 LEU A N 1
ATOM 1527 C CA . LEU A 1 185 ? 1.094 -17.360 -19.876 1.00 93.44 185 LEU A CA 1
ATOM 1528 C C . LEU A 1 185 ? 0.308 -16.451 -18.932 1.00 93.44 185 LEU A C 1
ATOM 1530 O O . LEU A 1 185 ? -0.870 -16.202 -19.191 1.00 93.44 185 LEU A O 1
ATOM 1534 N N . TYR A 1 186 ? 0.965 -15.921 -17.901 1.00 94.50 186 TYR A N 1
ATOM 1535 C CA . TYR A 1 186 ? 0.356 -14.983 -16.974 1.00 94.50 186 TYR A CA 1
ATOM 1536 C C . TYR A 1 186 ? -0.135 -13.716 -17.677 1.00 94.50 186 TYR A C 1
ATOM 1538 O O . TYR A 1 186 ? -1.276 -13.323 -17.479 1.00 94.50 186 TYR A O 1
ATOM 1546 N N . PHE A 1 187 ? 0.670 -13.060 -18.510 1.00 92.88 187 PHE A N 1
ATOM 1547 C CA . PHE A 1 187 ? 0.266 -11.775 -19.087 1.00 92.88 187 PHE A CA 1
ATOM 1548 C C . PHE A 1 187 ? -0.592 -11.881 -20.350 1.00 92.88 187 PHE A C 1
ATOM 1550 O O . PHE A 1 187 ? -1.442 -11.020 -20.583 1.00 92.88 187 PHE A O 1
ATOM 1557 N N . LEU A 1 188 ? -0.367 -12.903 -21.176 1.00 91.25 188 LEU A N 1
ATOM 1558 C CA . LEU A 1 188 ? -0.944 -13.014 -22.520 1.00 91.25 188 LEU A CA 1
ATOM 1559 C C . LEU A 1 188 ? -2.135 -13.974 -22.590 1.00 91.25 188 LEU A C 1
ATOM 1561 O O . LEU A 1 188 ? -2.784 -14.070 -23.632 1.00 91.25 188 LEU A O 1
ATOM 1565 N N . SER A 1 189 ? -2.433 -14.690 -21.506 1.00 92.00 189 SER A N 1
ATOM 1566 C CA . SER A 1 189 ? -3.559 -15.619 -21.444 1.00 92.00 189 SER A CA 1
ATOM 1567 C C . SER A 1 189 ? -4.321 -15.521 -20.121 1.00 92.00 189 SER A C 1
ATOM 1569 O O . SER A 1 189 ? -4.000 -14.716 -19.247 1.00 92.00 189 SER A O 1
ATOM 1571 N N . ASP A 1 190 ? -5.365 -16.336 -19.995 1.00 90.00 190 ASP A N 1
ATOM 1572 C CA . ASP A 1 190 ? -6.121 -16.534 -18.759 1.00 90.00 190 ASP A CA 1
ATOM 1573 C C . ASP A 1 190 ? -5.510 -17.616 -17.852 1.00 90.00 190 ASP A C 1
ATOM 1575 O O . ASP A 1 190 ? -5.955 -17.822 -16.717 1.00 90.00 190 ASP A O 1
ATOM 1579 N N . LYS A 1 191 ? -4.470 -18.313 -18.329 1.00 84.19 191 LYS A N 1
ATOM 1580 C CA . LYS A 1 191 ? -3.692 -19.226 -17.496 1.00 84.19 191 LYS A CA 1
ATOM 1581 C C . LYS A 1 191 ? -2.962 -18.388 -16.450 1.00 84.19 191 LYS A C 1
ATOM 1583 O O . LYS A 1 191 ? -2.289 -17.427 -16.795 1.00 84.19 191 LYS A O 1
ATOM 1588 N N . PHE A 1 192 ? -3.089 -18.778 -15.183 1.00 90.12 192 PHE A N 1
ATOM 1589 C CA . PHE A 1 192 ? -2.596 -18.045 -14.005 1.00 90.12 192 PHE A CA 1
ATOM 1590 C C . PHE A 1 192 ? -3.427 -16.832 -13.551 1.00 90.12 192 PHE A C 1
ATOM 1592 O O . PHE A 1 192 ? -3.004 -16.128 -12.637 1.00 90.12 192 PHE A O 1
ATOM 1599 N N . ASP A 1 193 ? -4.648 -16.638 -14.066 1.00 93.69 193 ASP A N 1
ATOM 1600 C CA . ASP A 1 193 ? -5.595 -15.660 -13.491 1.00 93.69 193 ASP A CA 1
ATOM 1601 C C . ASP A 1 193 ? -5.861 -15.903 -11.999 1.00 93.69 193 ASP A C 1
ATOM 1603 O O . ASP A 1 193 ? -6.027 -14.948 -11.240 1.00 93.69 193 ASP A O 1
ATOM 1607 N N . TYR A 1 194 ? -5.799 -17.167 -11.565 1.00 90.31 194 TYR A N 1
ATOM 1608 C CA . TYR A 1 194 ? -5.972 -17.552 -10.165 1.00 90.31 194 TYR A CA 1
ATOM 1609 C C . TYR A 1 194 ? -4.987 -16.844 -9.219 1.00 90.31 194 TYR A C 1
ATOM 1611 O O . TYR A 1 194 ? -5.302 -16.631 -8.056 1.00 90.31 194 TYR A O 1
ATOM 1619 N N . VAL A 1 195 ? -3.813 -16.420 -9.705 1.00 90.44 195 VAL A N 1
ATOM 1620 C CA . VAL A 1 195 ? -2.845 -15.673 -8.886 1.00 90.44 195 VAL A CA 1
ATOM 1621 C C . VAL A 1 195 ? -3.394 -14.282 -8.538 1.00 90.44 195 VAL A C 1
ATOM 1623 O O . VAL A 1 195 ? -3.250 -13.824 -7.406 1.00 90.44 195 VAL A O 1
ATOM 1626 N N . VAL A 1 196 ? -4.090 -13.629 -9.478 1.00 89.81 196 VAL A N 1
ATOM 1627 C CA . VAL A 1 196 ? -4.810 -12.366 -9.231 1.00 89.81 196 VAL A CA 1
ATOM 1628 C C . VAL A 1 196 ? -6.027 -12.620 -8.345 1.00 89.81 196 VAL A C 1
ATOM 1630 O O . VAL A 1 196 ? -6.282 -11.855 -7.420 1.00 89.81 196 VAL A O 1
ATOM 1633 N N . GLU A 1 197 ? -6.760 -13.706 -8.583 1.00 88.38 197 GLU A N 1
ATOM 1634 C CA . GLU A 1 197 ? -7.917 -14.094 -7.763 1.00 88.38 197 GLU A CA 1
ATOM 1635 C C . GLU A 1 197 ? -7.534 -14.352 -6.298 1.00 88.38 197 GLU A C 1
ATOM 1637 O O . GLU A 1 197 ? -8.301 -14.027 -5.397 1.00 88.38 197 GLU A O 1
ATOM 1642 N N . GLU A 1 198 ? -6.345 -14.888 -6.030 1.00 84.25 198 GLU A N 1
ATOM 1643 C CA . GLU A 1 198 ? -5.874 -15.142 -4.669 1.00 84.25 198 GLU A CA 1
ATOM 1644 C C . GLU A 1 198 ? -5.313 -13.885 -3.997 1.00 84.25 198 GLU A C 1
ATOM 1646 O O . GLU A 1 198 ? -5.696 -13.570 -2.866 1.00 84.25 198 GLU A O 1
ATOM 1651 N N . GLN A 1 199 ? -4.434 -13.157 -4.690 1.00 81.44 199 GLN A N 1
ATOM 1652 C CA . GLN A 1 199 ? -3.626 -12.084 -4.097 1.00 81.44 199 GLN A CA 1
ATOM 1653 C C . GLN A 1 199 ? -4.229 -10.684 -4.296 1.00 81.44 199 GLN A C 1
ATOM 1655 O O . GLN A 1 199 ? -3.898 -9.748 -3.569 1.00 81.44 199 GLN A O 1
ATOM 1660 N N . ALA A 1 200 ? -5.159 -10.523 -5.235 1.00 76.81 200 ALA A N 1
ATOM 1661 C CA . ALA A 1 200 ? -5.779 -9.251 -5.599 1.00 76.81 200 ALA A CA 1
ATOM 1662 C C . ALA A 1 200 ? -7.297 -9.405 -5.813 1.00 76.81 200 ALA A C 1
ATOM 1664 O O . ALA A 1 200 ? -7.865 -8.863 -6.763 1.00 76.81 200 ALA A O 1
ATOM 1665 N N . LYS A 1 201 ? -7.969 -10.121 -4.894 1.00 78.81 201 LYS A N 1
ATOM 1666 C CA . LYS A 1 201 ? -9.420 -10.416 -4.910 1.00 78.81 201 LYS A CA 1
ATOM 1667 C C . LYS A 1 201 ? -10.316 -9.265 -5.399 1.00 78.81 201 LYS A C 1
ATOM 1669 O O . LYS A 1 201 ? -11.174 -9.534 -6.244 1.00 78.81 201 LYS A O 1
ATOM 1674 N N . PRO A 1 202 ? -10.141 -8.001 -4.959 1.00 77.25 202 PRO A N 1
ATOM 1675 C CA . PRO A 1 202 ? -10.980 -6.892 -5.424 1.00 77.25 202 PRO A CA 1
ATOM 1676 C C . PRO A 1 202 ? -10.951 -6.669 -6.945 1.00 77.25 202 PRO A C 1
ATOM 1678 O O . PRO A 1 202 ? -11.942 -6.218 -7.511 1.00 77.25 202 PRO A O 1
ATOM 1681 N N . TYR A 1 203 ? -9.858 -7.039 -7.616 1.00 76.88 203 TYR A N 1
ATOM 1682 C CA . TYR A 1 203 ? -9.652 -6.893 -9.061 1.00 76.88 203 TYR A CA 1
ATOM 1683 C C . TYR A 1 203 ? -9.951 -8.172 -9.854 1.00 76.88 203 TYR A C 1
ATOM 1685 O O . TYR A 1 203 ? -9.661 -8.254 -11.046 1.00 76.88 203 TYR A O 1
ATOM 1693 N N . SER A 1 204 ? -10.546 -9.172 -9.202 1.00 84.12 204 SER A N 1
ATOM 1694 C CA . SER A 1 204 ? -10.815 -10.489 -9.788 1.00 84.12 204 SER A CA 1
ATOM 1695 C C . SER A 1 204 ? -12.292 -10.756 -10.099 1.00 84.12 204 SER A C 1
ATOM 1697 O O . SER A 1 204 ? -12.671 -11.864 -10.467 1.00 84.12 204 SER A O 1
ATOM 1699 N N . GLN A 1 205 ? -13.144 -9.731 -9.994 1.00 77.38 205 GLN A N 1
ATOM 1700 C CA . GLN A 1 205 ? -14.600 -9.856 -10.155 1.00 77.38 205 GLN A CA 1
ATOM 1701 C C . GLN A 1 205 ? -15.026 -10.271 -11.573 1.00 77.38 205 GLN A C 1
ATOM 1703 O O . GLN A 1 205 ? -16.107 -10.828 -11.768 1.00 77.38 205 GLN A O 1
ATOM 1708 N N . SER A 1 206 ? -14.186 -10.011 -12.576 1.00 88.00 206 SER A N 1
ATOM 1709 C CA . SER A 1 206 ? -14.416 -10.424 -13.956 1.00 88.00 206 SER A CA 1
ATOM 1710 C C . SER A 1 206 ? -13.103 -10.589 -14.721 1.00 88.00 206 SER A C 1
ATOM 1712 O O . SER A 1 206 ? -12.085 -9.988 -14.380 1.00 88.00 206 SER A O 1
ATOM 1714 N N . LYS A 1 207 ? -13.138 -11.314 -15.850 1.00 89.25 207 LYS A N 1
ATOM 1715 C CA . LYS A 1 207 ? -11.997 -11.384 -16.785 1.00 89.25 207 LYS A CA 1
ATOM 1716 C C . LYS A 1 207 ? -11.536 -10.002 -17.262 1.00 89.25 207 LYS A C 1
ATOM 1718 O O . LYS A 1 207 ? -10.357 -9.801 -17.537 1.00 89.25 207 LYS A O 1
ATOM 1723 N N . ARG A 1 208 ? -12.456 -9.035 -17.353 1.00 86.31 208 ARG A N 1
ATOM 1724 C CA . ARG A 1 208 ? -12.137 -7.658 -17.745 1.00 86.31 208 ARG A CA 1
ATOM 1725 C C . ARG A 1 208 ? -11.365 -6.920 -16.652 1.00 86.31 208 ARG A C 1
ATOM 1727 O O . ARG A 1 208 ? -10.486 -6.128 -16.983 1.00 86.31 208 ARG A O 1
ATOM 1734 N N . ASP A 1 209 ? -11.681 -7.173 -15.388 1.00 76.50 209 ASP A N 1
ATOM 1735 C CA . ASP A 1 209 ? -10.992 -6.551 -14.254 1.00 76.50 209 ASP A CA 1
ATOM 1736 C C . ASP A 1 209 ? -9.598 -7.144 -14.072 1.00 76.50 209 ASP A C 1
ATOM 1738 O O . ASP A 1 209 ? -8.638 -6.388 -13.944 1.00 76.50 209 ASP A O 1
ATOM 1742 N N . ILE A 1 210 ? -9.459 -8.463 -14.234 1.00 88.44 210 ILE A N 1
ATOM 1743 C CA . ILE A 1 210 ? -8.155 -9.139 -14.239 1.00 88.44 210 ILE A CA 1
ATOM 1744 C C . ILE A 1 210 ? -7.274 -8.599 -15.372 1.00 88.44 210 ILE A C 1
ATOM 1746 O O . ILE A 1 210 ? -6.113 -8.264 -15.150 1.00 88.44 210 ILE A O 1
ATOM 1750 N N . LEU A 1 211 ? -7.825 -8.438 -16.581 1.00 87.94 211 LEU A N 1
ATOM 1751 C CA . LEU A 1 211 ? -7.097 -7.838 -17.701 1.00 87.94 211 LEU A CA 1
ATOM 1752 C C . LEU A 1 211 ? -6.625 -6.411 -17.378 1.00 87.94 211 LEU A C 1
ATOM 1754 O O . LEU A 1 211 ? -5.471 -6.071 -17.631 1.00 87.94 211 LEU A O 1
ATOM 1758 N N . ARG A 1 212 ? -7.497 -5.574 -16.802 1.00 81.75 212 ARG A N 1
ATOM 1759 C CA . ARG A 1 212 ? -7.145 -4.205 -16.387 1.00 81.75 212 ARG A CA 1
ATOM 1760 C C . ARG A 1 212 ? -6.067 -4.195 -15.310 1.00 81.75 212 ARG A C 1
ATOM 1762 O O . ARG A 1 212 ? -5.167 -3.362 -15.376 1.00 81.75 212 ARG A O 1
ATOM 1769 N N . PHE A 1 213 ? -6.134 -5.122 -14.362 1.00 85.56 213 PHE A N 1
ATOM 1770 C CA . PHE A 1 213 ? -5.128 -5.278 -13.322 1.00 85.56 213 PHE A CA 1
ATOM 1771 C C . PHE A 1 213 ? -3.773 -5.671 -13.914 1.00 85.56 213 PHE A C 1
ATOM 1773 O O . PHE A 1 213 ? -2.782 -5.002 -13.646 1.00 85.56 213 PHE A O 1
ATOM 1780 N N . LYS A 1 214 ? -3.727 -6.657 -14.818 1.00 91.31 214 LYS A N 1
ATOM 1781 C CA . LYS A 1 214 ? -2.497 -7.029 -15.540 1.00 91.31 214 LYS A CA 1
ATOM 1782 C C . LYS A 1 214 ? -1.927 -5.868 -16.357 1.00 91.31 214 LYS A C 1
ATOM 1784 O O . LYS A 1 214 ? -0.717 -5.664 -16.369 1.00 91.31 214 LYS A O 1
ATOM 1789 N N . MET A 1 215 ? -2.778 -5.061 -16.996 1.00 83.94 215 MET A N 1
ATOM 1790 C CA . MET A 1 215 ? -2.340 -3.828 -17.670 1.00 83.94 215 MET A CA 1
ATOM 1791 C C . MET A 1 215 ? -1.727 -2.816 -16.706 1.00 83.94 215 MET A C 1
ATOM 1793 O O . MET A 1 215 ? -0.709 -2.199 -17.017 1.00 83.94 215 MET A O 1
ATOM 1797 N N . TYR A 1 216 ? -2.324 -2.663 -15.529 1.00 79.81 216 TYR A N 1
ATOM 1798 C CA . TYR A 1 216 ? -1.779 -1.810 -14.487 1.00 79.81 216 TYR A CA 1
ATOM 1799 C C . TYR A 1 216 ? -0.433 -2.339 -13.965 1.00 79.81 216 TYR A C 1
ATOM 1801 O O . TYR A 1 216 ? 0.515 -1.574 -13.839 1.00 79.81 216 TYR A O 1
ATOM 1809 N N . GLN A 1 217 ? -0.289 -3.650 -13.779 1.00 85.69 217 GLN A N 1
ATOM 1810 C CA . GLN A 1 217 ? 0.988 -4.274 -13.421 1.00 85.69 217 GLN A CA 1
ATOM 1811 C C . GLN A 1 217 ? 2.081 -4.051 -14.468 1.00 85.69 217 GLN A C 1
ATOM 1813 O O . GLN A 1 217 ? 3.208 -3.725 -14.107 1.00 85.69 217 GLN A O 1
ATOM 1818 N N . MET A 1 218 ? 1.757 -4.175 -15.761 1.00 87.81 218 MET A N 1
ATOM 1819 C CA . MET A 1 218 ? 2.708 -3.874 -16.840 1.00 87.81 218 MET A CA 1
ATOM 1820 C C . MET A 1 218 ? 3.199 -2.428 -16.772 1.00 87.81 218 MET A C 1
ATOM 1822 O O . MET A 1 218 ? 4.381 -2.173 -16.972 1.00 87.81 218 MET A O 1
ATOM 1826 N N . ARG A 1 219 ? 2.312 -1.483 -16.441 1.00 80.94 219 ARG A N 1
ATOM 1827 C CA . ARG A 1 219 ? 2.686 -0.079 -16.242 1.00 80.94 219 ARG A CA 1
ATOM 1828 C C . ARG A 1 219 ? 3.694 0.092 -15.102 1.00 80.94 219 ARG A C 1
ATOM 1830 O O . ARG A 1 219 ? 4.657 0.829 -15.277 1.00 80.94 219 ARG A O 1
ATOM 1837 N N . ILE A 1 220 ? 3.479 -0.582 -13.971 1.00 77.94 220 ILE A N 1
ATOM 1838 C CA . ILE A 1 220 ? 4.388 -0.527 -12.814 1.00 77.94 220 ILE A CA 1
ATOM 1839 C C . ILE A 1 220 ? 5.756 -1.114 -13.172 1.00 77.94 220 ILE A C 1
ATOM 1841 O O . ILE A 1 220 ? 6.774 -0.478 -12.931 1.00 77.94 220 ILE A O 1
ATOM 1845 N N . MET A 1 221 ? 5.777 -2.276 -13.827 1.00 85.12 221 MET A N 1
ATOM 1846 C CA . MET A 1 221 ? 7.013 -2.914 -14.286 1.00 85.12 221 MET A CA 1
ATOM 1847 C C . MET A 1 221 ? 7.800 -2.026 -15.265 1.00 85.12 221 MET A C 1
ATOM 1849 O O . MET A 1 221 ? 9.004 -1.864 -15.101 1.00 85.12 221 MET A O 1
ATOM 1853 N N . ILE A 1 222 ? 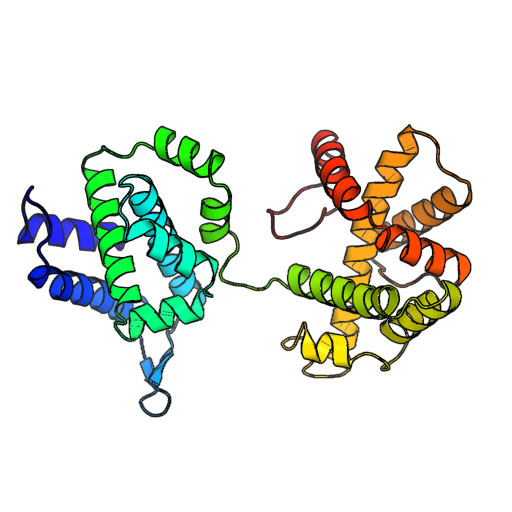7.129 -1.407 -16.247 1.00 83.25 222 ILE A N 1
ATOM 1854 C CA . ILE A 1 222 ? 7.763 -0.491 -17.214 1.00 83.25 222 ILE A CA 1
ATOM 1855 C C . ILE A 1 222 ? 8.380 0.719 -16.505 1.00 83.25 222 ILE A C 1
ATOM 1857 O O . ILE A 1 222 ? 9.519 1.080 -16.795 1.00 83.25 222 ILE A O 1
ATOM 1861 N N . ALA A 1 223 ? 7.643 1.333 -15.577 1.00 75.69 223 ALA A N 1
ATOM 1862 C CA . ALA A 1 223 ? 8.114 2.508 -14.850 1.00 75.69 223 ALA A CA 1
ATOM 1863 C C . ALA A 1 223 ? 9.319 2.185 -13.952 1.00 75.69 223 ALA A C 1
ATOM 1865 O O . ALA A 1 223 ? 10.324 2.894 -14.001 1.00 75.69 223 ALA A O 1
ATOM 1866 N N . ASP A 1 224 ? 9.244 1.093 -13.183 1.00 75.06 224 ASP A N 1
ATOM 1867 C CA . ASP A 1 224 ? 10.332 0.681 -12.294 1.00 75.06 224 ASP A CA 1
ATOM 1868 C C . ASP A 1 224 ? 11.599 0.316 -13.111 1.00 75.06 224 ASP A C 1
ATOM 1870 O O . ASP A 1 224 ? 12.721 0.655 -12.725 1.00 75.06 224 ASP A O 1
ATOM 1874 N N . LEU A 1 225 ? 11.452 -0.355 -14.266 1.00 81.19 225 LEU A N 1
ATOM 1875 C CA . LEU A 1 225 ? 12.581 -0.724 -15.134 1.00 81.19 225 LEU A CA 1
ATOM 1876 C C . LEU A 1 225 ? 13.215 0.474 -15.833 1.00 81.19 225 LEU A C 1
ATOM 1878 O O . LEU A 1 225 ? 14.442 0.532 -15.919 1.00 81.19 225 LEU A O 1
ATOM 1882 N N . TYR A 1 226 ? 12.405 1.422 -16.308 1.00 79.06 226 TYR A N 1
ATOM 1883 C CA . TYR A 1 226 ? 12.915 2.625 -16.959 1.00 79.06 226 TYR A CA 1
ATOM 1884 C C . TYR A 1 226 ? 13.854 3.371 -16.016 1.00 79.06 226 TYR A C 1
ATOM 1886 O O . TYR A 1 226 ? 14.988 3.657 -16.391 1.00 79.06 226 TYR A O 1
ATOM 1894 N N . GLY A 1 227 ? 13.418 3.606 -14.772 1.00 69.00 227 GLY A N 1
ATOM 1895 C CA . GLY A 1 227 ? 14.243 4.328 -13.808 1.00 69.00 227 GLY A CA 1
ATOM 1896 C C . GLY A 1 227 ? 15.574 3.618 -13.546 1.00 69.00 227 GLY A C 1
ATOM 1897 O O . GLY A 1 227 ? 16.613 4.262 -13.418 1.00 69.00 227 GLY A O 1
ATOM 1898 N N . SER A 1 228 ? 15.566 2.282 -13.540 1.00 73.25 228 SER A N 1
ATOM 1899 C CA . SER A 1 228 ? 16.778 1.470 -13.379 1.00 73.25 228 SER A CA 1
ATOM 1900 C C . SER A 1 228 ? 17.750 1.610 -14.532 1.00 73.25 228 SER A C 1
ATOM 1902 O O . SER A 1 228 ? 18.945 1.835 -14.330 1.00 73.25 228 SER A O 1
ATOM 1904 N N . LEU A 1 229 ? 17.246 1.522 -15.755 1.00 76.25 229 LEU A N 1
ATOM 1905 C CA . LEU A 1 229 ? 18.069 1.638 -16.948 1.00 76.25 229 LEU A CA 1
ATOM 1906 C C . LEU A 1 229 ? 18.577 3.066 -17.165 1.00 76.25 229 LEU A C 1
ATOM 1908 O O . LEU A 1 229 ? 19.723 3.247 -17.570 1.00 76.25 229 LEU A O 1
ATOM 1912 N N . GLU A 1 230 ? 17.776 4.076 -16.837 1.00 70.56 230 GLU A N 1
ATOM 1913 C CA . GLU A 1 230 ? 18.164 5.482 -16.943 1.00 70.56 230 GLU A CA 1
ATOM 1914 C C . GLU A 1 230 ? 19.315 5.840 -15.990 1.00 70.56 230 GLU A C 1
ATOM 1916 O O . GLU A 1 230 ? 20.256 6.527 -16.388 1.00 70.56 230 GLU A O 1
ATOM 1921 N N . VAL A 1 231 ? 19.298 5.324 -14.758 1.00 65.06 231 VAL A N 1
ATOM 1922 C CA . VAL A 1 231 ? 20.415 5.482 -13.812 1.00 65.06 231 VAL A CA 1
ATOM 1923 C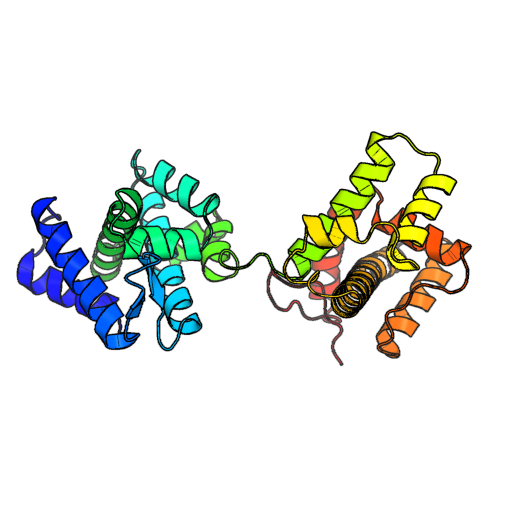 C . VAL A 1 231 ? 21.666 4.754 -14.315 1.00 65.06 231 VAL A C 1
ATOM 1925 O O . VAL A 1 231 ? 22.762 5.320 -14.335 1.00 65.06 231 VAL A O 1
ATOM 1928 N N . ASN A 1 232 ? 21.511 3.525 -14.814 1.00 66.56 232 ASN A N 1
ATOM 1929 C CA . ASN A 1 232 ? 22.626 2.736 -15.344 1.00 66.56 232 ASN A CA 1
ATOM 1930 C C . ASN A 1 232 ? 23.210 3.294 -16.654 1.00 66.56 232 ASN A C 1
ATOM 1932 O O . ASN A 1 232 ? 24.385 3.062 -16.938 1.00 66.56 232 ASN A O 1
ATOM 1936 N N . LYS A 1 233 ? 22.457 4.110 -17.407 1.00 67.62 233 LYS A N 1
ATOM 1937 C CA . LYS A 1 233 ? 22.937 4.851 -18.591 1.00 67.62 233 LYS A CA 1
ATOM 1938 C C . LYS A 1 233 ? 24.189 5.678 -18.296 1.00 67.62 233 LYS A C 1
ATOM 1940 O O . LYS A 1 233 ? 25.044 5.826 -19.166 1.00 67.62 233 LYS A O 1
ATOM 1945 N N . CYS A 1 234 ? 24.341 6.173 -17.065 1.00 55.44 234 CYS A N 1
ATOM 1946 C CA . CYS A 1 234 ? 25.529 6.911 -16.635 1.00 55.44 234 CYS A CA 1
ATOM 1947 C C . CYS A 1 234 ? 26.799 6.042 -16.534 1.00 55.44 234 CYS A C 1
ATOM 1949 O O . CYS A 1 234 ? 27.900 6.585 -16.606 1.00 55.44 234 CYS A O 1
ATOM 1951 N N . ASN A 1 235 ? 26.657 4.718 -16.417 1.00 57.03 235 ASN A N 1
ATOM 1952 C CA . ASN A 1 235 ? 27.756 3.761 -16.250 1.00 57.03 235 ASN A CA 1
ATOM 1953 C C . ASN A 1 235 ? 28.051 2.931 -17.518 1.00 57.03 235 ASN A C 1
ATOM 1955 O O . ASN A 1 235 ? 28.983 2.127 -17.512 1.00 57.03 235 ASN A O 1
ATOM 1959 N N . GLY A 1 236 ? 27.310 3.168 -18.607 1.00 58.44 236 GLY A N 1
ATOM 1960 C CA . GLY A 1 236 ? 27.378 2.403 -19.854 1.00 58.44 236 GLY A CA 1
ATOM 1961 C C . GLY A 1 236 ? 26.426 1.205 -19.841 1.00 58.44 236 GLY A C 1
ATOM 1962 O O . GLY A 1 236 ? 26.447 0.403 -18.912 1.00 58.44 236 GLY A O 1
ATOM 1963 N N . LEU A 1 237 ? 25.589 1.096 -20.874 1.00 63.41 237 LEU A N 1
ATOM 1964 C CA . LEU A 1 237 ? 24.622 0.008 -21.037 1.00 63.41 237 LEU A CA 1
ATOM 1965 C C . LEU A 1 237 ? 25.131 -1.024 -22.046 1.00 63.41 237 LEU A C 1
ATOM 1967 O O . LEU A 1 237 ? 25.870 -0.702 -22.978 1.00 63.41 237 LEU A O 1
ATOM 1971 N N . GLU A 1 238 ? 24.711 -2.275 -21.874 1.00 72.88 238 GLU A N 1
ATOM 1972 C CA . GLU A 1 238 ? 24.829 -3.274 -22.931 1.00 72.88 238 GLU A CA 1
ATOM 1973 C C . GLU A 1 238 ? 23.847 -2.945 -24.069 1.00 72.88 238 GLU A C 1
ATOM 1975 O O . GLU A 1 238 ? 22.782 -2.373 -23.841 1.00 72.88 238 GLU A O 1
ATOM 1980 N N . SER A 1 239 ? 24.166 -3.345 -25.307 1.00 71.56 239 SER A N 1
ATOM 1981 C CA . SER A 1 239 ? 23.347 -3.029 -26.496 1.00 71.56 239 SER A CA 1
ATOM 1982 C C . SER A 1 239 ? 21.872 -3.430 -26.360 1.00 71.56 239 SER A C 1
ATOM 1984 O O . SER A 1 239 ? 21.013 -2.804 -26.973 1.00 71.56 239 SER A O 1
ATOM 1986 N N . PHE A 1 240 ? 21.579 -4.483 -25.596 1.00 71.69 240 PHE A N 1
ATOM 1987 C CA . PHE A 1 240 ? 20.218 -4.982 -25.398 1.00 71.69 240 PHE A CA 1
ATOM 1988 C C . PHE A 1 240 ? 19.441 -4.163 -24.355 1.00 71.69 240 PHE A C 1
ATOM 1990 O O . PHE A 1 240 ? 18.226 -4.000 -24.457 1.00 71.69 240 PHE A O 1
ATOM 1997 N N . ASP A 1 241 ? 20.151 -3.584 -23.387 1.00 80.50 241 ASP A N 1
ATOM 1998 C CA . ASP A 1 241 ? 19.579 -2.704 -22.372 1.00 80.50 241 ASP A CA 1
ATOM 1999 C C . ASP A 1 241 ? 19.283 -1.310 -22.952 1.00 80.50 241 ASP A C 1
ATOM 2001 O O . ASP A 1 241 ? 18.320 -0.664 -22.545 1.00 80.50 241 ASP A O 1
ATOM 2005 N N . GLU A 1 242 ? 20.051 -0.866 -23.956 1.00 81.94 242 GLU A N 1
ATOM 2006 C CA . GLU A 1 242 ? 19.739 0.336 -24.745 1.00 81.94 242 GLU A CA 1
ATOM 2007 C C . GLU A 1 242 ? 18.444 0.175 -25.556 1.00 81.94 242 GLU A C 1
ATOM 2009 O O . GLU A 1 242 ? 17.615 1.087 -25.598 1.00 81.94 242 GLU A O 1
ATOM 2014 N N . GLU A 1 243 ? 18.251 -0.986 -26.188 1.00 85.69 243 GLU A N 1
ATOM 2015 C CA . GLU A 1 243 ? 17.026 -1.291 -26.934 1.00 85.69 243 GLU A CA 1
ATOM 2016 C C . GLU A 1 243 ? 15.810 -1.373 -26.002 1.00 85.69 243 GLU A C 1
ATOM 2018 O O . GLU A 1 243 ? 14.745 -0.835 -26.321 1.00 85.69 243 GLU A O 1
ATOM 2023 N N . LEU A 1 244 ? 15.982 -1.974 -24.819 1.00 86.88 244 LEU A N 1
ATOM 2024 C CA . LEU A 1 244 ? 14.943 -2.017 -23.795 1.00 86.88 244 LEU A CA 1
ATOM 2025 C C . LEU A 1 244 ? 14.618 -0.619 -23.270 1.00 86.88 244 LEU A C 1
ATOM 2027 O O . LEU A 1 244 ? 13.445 -0.260 -23.228 1.00 86.88 244 LEU A O 1
ATOM 2031 N N . LEU A 1 245 ? 15.622 0.197 -22.938 1.00 85.75 245 LEU A N 1
ATOM 2032 C CA . LEU A 1 245 ? 15.406 1.570 -22.481 1.00 85.75 245 LEU A CA 1
ATOM 2033 C C . LEU A 1 245 ? 14.608 2.379 -23.508 1.00 85.75 245 LEU A C 1
ATOM 2035 O O . LEU A 1 245 ? 13.613 3.004 -23.147 1.00 85.75 245 LEU A O 1
ATOM 2039 N N . LYS A 1 246 ? 14.981 2.296 -24.789 1.00 88.06 246 LYS A N 1
ATOM 2040 C CA . LYS A 1 246 ? 14.261 2.974 -25.870 1.00 88.06 246 LYS A CA 1
ATOM 2041 C C . LYS A 1 246 ? 12.802 2.522 -25.967 1.00 88.06 246 LYS A C 1
ATOM 2043 O O . LYS A 1 246 ? 11.908 3.346 -26.136 1.00 88.06 246 LYS A O 1
ATOM 2048 N N . PHE A 1 247 ? 12.541 1.220 -25.843 1.00 89.94 247 PHE A N 1
ATOM 2049 C CA . PHE A 1 247 ? 11.170 0.710 -25.806 1.00 89.94 247 PHE A CA 1
ATOM 2050 C C . PHE A 1 247 ? 10.374 1.286 -24.624 1.00 89.94 247 PHE A C 1
ATOM 2052 O O . PHE A 1 247 ? 9.212 1.661 -24.790 1.00 89.94 247 PHE A O 1
ATOM 2059 N N . LEU A 1 248 ? 10.980 1.357 -23.435 1.00 86.06 248 LEU A N 1
ATOM 2060 C CA . LEU A 1 248 ? 10.323 1.891 -22.242 1.00 86.06 248 LEU A CA 1
ATOM 2061 C C . LEU A 1 248 ? 10.024 3.391 -22.399 1.00 86.06 248 LEU A C 1
ATOM 2063 O O . LEU A 1 248 ? 8.901 3.801 -22.109 1.00 86.06 248 LEU A O 1
ATOM 2067 N N . GLU A 1 249 ? 10.978 4.173 -22.919 1.00 84.69 249 GLU A N 1
ATOM 2068 C CA . GLU A 1 249 ? 10.812 5.592 -23.282 1.00 84.69 249 GLU A CA 1
ATOM 2069 C C . GLU A 1 249 ? 9.603 5.779 -24.215 1.00 84.69 249 GLU A C 1
ATOM 2071 O O . GLU A 1 249 ? 8.666 6.507 -23.887 1.00 84.69 249 GLU A O 1
ATOM 2076 N N . GLU A 1 250 ? 9.558 5.037 -25.327 1.00 85.06 250 GLU A N 1
ATOM 2077 C CA . GLU A 1 250 ? 8.452 5.096 -26.292 1.00 85.06 250 GLU A CA 1
ATOM 2078 C C . GLU A 1 250 ? 7.102 4.711 -25.657 1.00 85.06 250 GLU A C 1
ATOM 2080 O O . GLU A 1 250 ? 6.074 5.339 -25.931 1.00 85.06 250 GLU A O 1
ATOM 2085 N N . ALA A 1 251 ? 7.075 3.688 -24.796 1.00 80.00 251 ALA A N 1
ATOM 2086 C CA . ALA A 1 251 ? 5.860 3.247 -24.110 1.00 80.00 251 ALA A CA 1
ATOM 2087 C C . ALA A 1 251 ? 5.326 4.306 -23.130 1.00 80.00 251 ALA A C 1
ATOM 2089 O O . ALA A 1 251 ? 4.107 4.507 -23.040 1.00 80.00 251 ALA A O 1
ATOM 2090 N N . ILE A 1 252 ? 6.228 4.986 -22.417 1.00 74.12 252 ILE A N 1
ATOM 2091 C CA . ILE A 1 252 ? 5.919 6.074 -21.486 1.00 74.12 252 ILE A CA 1
ATOM 2092 C C . ILE A 1 252 ? 5.395 7.294 -22.251 1.00 74.12 252 ILE A C 1
ATOM 2094 O O . ILE A 1 252 ? 4.293 7.761 -21.949 1.00 74.12 252 ILE A O 1
ATOM 2098 N N . GLU A 1 253 ? 6.117 7.755 -23.277 1.00 76.56 253 GLU A N 1
ATOM 2099 C CA . GLU A 1 253 ? 5.732 8.905 -24.110 1.00 76.56 253 GLU A CA 1
ATOM 2100 C C . GLU A 1 253 ? 4.372 8.687 -24.785 1.00 76.56 253 GLU A C 1
ATOM 2102 O O . GLU A 1 253 ? 3.491 9.551 -24.757 1.00 76.56 253 GLU A O 1
ATOM 2107 N N . ALA A 1 254 ? 4.155 7.494 -25.346 1.00 78.12 254 ALA A N 1
ATOM 2108 C CA . ALA A 1 254 ? 2.902 7.137 -26.005 1.00 78.12 254 ALA A CA 1
ATOM 2109 C C . ALA A 1 254 ? 1.758 6.824 -25.024 1.00 78.12 254 ALA A C 1
ATOM 2111 O O . ALA A 1 254 ? 0.635 6.554 -25.465 1.00 78.12 254 ALA A O 1
ATOM 2112 N N . LYS A 1 255 ? 2.024 6.809 -23.708 1.00 72.19 255 LYS A N 1
ATOM 2113 C CA . LYS A 1 255 ? 1.090 6.386 -22.649 1.00 72.19 255 LYS A CA 1
ATOM 2114 C C . LYS A 1 255 ? 0.476 5.004 -22.950 1.00 72.19 255 LYS A C 1
ATOM 2116 O O . LYS A 1 255 ? -0.699 4.750 -22.666 1.00 72.19 255 LYS A O 1
ATOM 2121 N N . ARG A 1 256 ? 1.270 4.100 -23.545 1.00 78.50 256 ARG A N 1
ATOM 2122 C CA . ARG A 1 256 ? 0.851 2.774 -24.030 1.00 78.50 256 ARG A CA 1
ATOM 2123 C C . ARG A 1 256 ? 1.674 1.663 -23.375 1.00 78.50 256 ARG A C 1
ATOM 2125 O O . ARG A 1 256 ? 2.665 1.191 -23.916 1.00 78.50 256 ARG A O 1
ATOM 2132 N N . PHE A 1 257 ? 1.181 1.183 -22.239 1.00 80.69 257 PHE A N 1
ATOM 2133 C CA . PHE A 1 257 ? 1.826 0.145 -21.430 1.00 80.69 257 PHE A CA 1
ATOM 2134 C C . PHE A 1 257 ? 1.402 -1.259 -21.886 1.00 80.69 257 PHE A C 1
ATOM 2136 O O . PHE A 1 257 ? 0.439 -1.834 -21.377 1.00 80.69 257 PHE A O 1
ATOM 2143 N N . ILE A 1 258 ? 2.092 -1.782 -22.898 1.00 85.25 258 ILE A N 1
ATOM 2144 C CA . ILE A 1 258 ? 1.918 -3.145 -23.422 1.00 85.25 258 ILE A CA 1
ATOM 2145 C C . ILE A 1 258 ? 3.251 -3.891 -23.388 1.00 85.25 258 ILE A C 1
ATOM 2147 O O . ILE A 1 258 ? 4.299 -3.261 -23.323 1.00 85.25 258 ILE A O 1
ATOM 2151 N N . LEU A 1 259 ? 3.220 -5.221 -23.464 1.00 88.88 259 LEU A N 1
ATOM 2152 C CA . LEU A 1 259 ? 4.445 -6.011 -23.597 1.00 88.88 259 LEU A CA 1
ATOM 2153 C C . LEU A 1 259 ? 5.101 -5.807 -24.972 1.00 88.88 259 LEU A C 1
ATOM 2155 O O . LEU A 1 259 ? 4.377 -5.648 -25.965 1.00 88.88 259 LEU A O 1
ATOM 2159 N N . PRO A 1 260 ? 6.442 -5.894 -25.062 1.00 89.62 260 PRO A N 1
ATOM 2160 C CA . PRO A 1 260 ? 7.133 -5.953 -26.341 1.00 89.62 260 PRO A CA 1
ATOM 2161 C C . PRO A 1 260 ? 6.608 -7.100 -27.208 1.00 89.62 260 PRO A C 1
ATOM 2163 O O . PRO A 1 260 ? 6.371 -8.212 -26.723 1.00 89.62 260 PRO A O 1
ATOM 2166 N N . ALA A 1 261 ? 6.457 -6.842 -28.508 1.00 87.50 261 ALA A N 1
ATOM 2167 C CA . ALA A 1 261 ? 6.069 -7.874 -29.468 1.00 87.50 261 ALA A CA 1
ATOM 2168 C C . ALA A 1 261 ? 7.171 -8.936 -29.627 1.00 87.50 261 ALA A C 1
ATOM 2170 O O . ALA A 1 261 ? 6.871 -10.128 -29.710 1.00 87.50 261 ALA A O 1
ATOM 2171 N N . TYR A 1 262 ? 8.433 -8.498 -29.617 1.00 90.25 262 TYR A N 1
ATOM 2172 C CA . TYR A 1 262 ? 9.611 -9.353 -29.728 1.00 90.25 262 TYR A CA 1
ATOM 2173 C C . TYR A 1 262 ? 9.849 -10.119 -28.415 1.00 90.25 262 TYR A C 1
ATOM 2175 O O . TYR A 1 262 ? 10.016 -9.476 -27.373 1.00 90.25 262 TYR A O 1
ATOM 2183 N N . PRO A 1 263 ? 9.823 -11.468 -28.431 1.00 91.12 263 PRO A N 1
ATOM 2184 C CA . PRO A 1 263 ? 10.026 -12.285 -27.236 1.00 91.12 263 PRO A CA 1
ATOM 2185 C C . PRO A 1 263 ? 11.349 -12.008 -26.530 1.00 91.12 263 PRO A C 1
ATOM 2187 O O . PRO A 1 263 ? 11.371 -11.929 -25.313 1.00 91.12 263 PRO A O 1
ATOM 2190 N N . GLU A 1 264 ? 12.426 -11.781 -27.274 1.00 89.38 264 GLU A N 1
ATOM 2191 C CA . GLU A 1 264 ? 13.766 -11.581 -26.726 1.00 89.38 264 GLU A CA 1
ATOM 2192 C C . GLU A 1 264 ? 13.822 -10.329 -25.835 1.00 89.38 264 GLU A C 1
ATOM 2194 O O . GLU A 1 264 ? 14.306 -10.381 -24.705 1.00 89.38 264 GLU A O 1
ATOM 2199 N N . LEU A 1 265 ? 13.235 -9.221 -26.302 1.00 88.19 265 LEU A N 1
ATOM 2200 C CA . LEU A 1 265 ? 13.141 -7.975 -25.535 1.00 88.19 265 LEU A CA 1
ATOM 2201 C C . LEU A 1 265 ? 12.223 -8.121 -24.315 1.00 88.19 265 LEU A C 1
ATOM 2203 O O . LEU A 1 265 ? 12.488 -7.580 -23.243 1.00 88.19 265 LEU A O 1
ATOM 2207 N N . ARG A 1 266 ? 11.139 -8.885 -24.473 1.00 92.38 266 ARG A N 1
ATOM 2208 C CA . ARG A 1 266 ? 10.185 -9.173 -23.401 1.00 92.38 266 ARG A CA 1
ATOM 2209 C C . ARG A 1 266 ? 10.789 -10.056 -22.306 1.00 92.38 266 ARG A C 1
ATOM 2211 O O . ARG A 1 266 ? 10.528 -9.814 -21.134 1.00 92.38 266 ARG A O 1
ATOM 2218 N N . TYR A 1 267 ? 11.599 -11.042 -22.670 1.00 92.19 267 TYR A N 1
ATOM 2219 C CA . TYR A 1 267 ? 12.264 -11.939 -21.727 1.00 92.19 267 TYR A CA 1
ATOM 2220 C C . TYR A 1 267 ? 13.350 -11.213 -20.951 1.00 92.19 267 TYR A C 1
ATOM 2222 O O . TYR A 1 267 ? 13.324 -11.263 -19.725 1.00 92.19 267 TYR A O 1
ATOM 2230 N N . ARG A 1 268 ? 14.158 -10.384 -21.628 1.00 88.94 268 ARG A N 1
ATOM 2231 C CA . ARG A 1 268 ? 15.089 -9.484 -20.936 1.00 88.94 268 ARG A CA 1
ATOM 2232 C C . ARG A 1 268 ? 14.377 -8.607 -19.908 1.00 88.94 268 ARG A C 1
ATOM 2234 O O . ARG A 1 268 ? 14.855 -8.463 -18.788 1.00 88.94 268 ARG A O 1
ATOM 2241 N N . MET A 1 269 ? 13.229 -8.038 -20.276 1.00 88.94 269 MET A N 1
ATOM 2242 C CA . MET A 1 269 ? 12.420 -7.225 -19.368 1.00 88.94 269 MET A CA 1
ATOM 2243 C C . MET A 1 269 ? 11.977 -8.021 -18.125 1.00 88.94 269 MET A C 1
ATOM 2245 O O . MET A 1 269 ? 12.034 -7.490 -17.017 1.00 88.94 269 MET A O 1
ATOM 2249 N N . TYR A 1 270 ? 11.566 -9.285 -18.284 1.00 90.81 270 TYR A N 1
ATOM 2250 C CA . TYR A 1 270 ? 11.228 -10.156 -17.154 1.00 90.81 270 TYR A CA 1
ATOM 2251 C C . TYR A 1 270 ? 12.439 -10.458 -16.277 1.00 90.81 270 TYR A C 1
ATOM 2253 O O . TYR A 1 270 ? 12.353 -10.286 -15.063 1.00 90.81 270 TYR A O 1
ATOM 2261 N N . ASP A 1 271 ? 13.559 -10.858 -16.874 1.00 87.00 271 ASP A N 1
ATOM 2262 C CA . ASP A 1 271 ? 14.770 -11.207 -16.130 1.00 87.00 271 ASP A CA 1
ATOM 2263 C C . ASP A 1 271 ? 15.241 -10.032 -15.279 1.00 87.00 271 ASP A C 1
ATOM 2265 O O . ASP A 1 271 ? 15.412 -10.173 -14.071 1.00 87.00 271 ASP A O 1
ATOM 2269 N N . MET A 1 272 ? 15.331 -8.842 -15.879 1.00 83.00 272 MET A N 1
ATOM 2270 C CA . MET A 1 272 ? 15.758 -7.637 -15.169 1.00 83.00 272 MET A CA 1
ATOM 2271 C C . MET A 1 272 ? 14.811 -7.246 -14.032 1.00 83.00 272 MET A C 1
ATOM 2273 O O . MET A 1 272 ? 15.275 -6.767 -13.000 1.00 83.00 272 MET A O 1
ATOM 2277 N N . TYR A 1 273 ? 13.497 -7.427 -14.201 1.00 84.12 273 TYR A N 1
ATOM 2278 C CA . TYR A 1 273 ? 12.523 -7.083 -13.160 1.00 84.12 273 TYR A CA 1
ATOM 2279 C C . TYR A 1 273 ? 12.564 -8.054 -11.974 1.00 84.12 273 TYR A C 1
ATOM 2281 O O . TYR A 1 273 ? 12.330 -7.661 -10.833 1.00 84.12 273 TYR A O 1
ATOM 2289 N N . PHE A 1 274 ? 12.846 -9.329 -12.241 1.00 80.56 274 PHE A N 1
ATOM 2290 C CA . PHE A 1 274 ? 12.812 -10.401 -11.249 1.00 80.56 274 PHE A CA 1
ATOM 2291 C C . PHE A 1 274 ? 14.195 -10.781 -10.681 1.00 80.56 274 PHE A C 1
ATOM 2293 O O . PHE A 1 274 ? 14.291 -11.737 -9.904 1.00 80.56 274 PHE A O 1
ATOM 2300 N N . GLU A 1 275 ? 15.257 -10.047 -11.026 1.00 74.25 275 GLU A N 1
ATOM 2301 C CA . GLU A 1 275 ? 16.596 -10.195 -10.440 1.00 74.25 275 GLU A CA 1
ATOM 2302 C C . GLU A 1 275 ? 16.590 -9.941 -8.917 1.00 74.25 275 GLU A C 1
ATOM 2304 O O . GLU A 1 275 ? 16.014 -8.966 -8.437 1.00 74.25 275 GLU A O 1
ATOM 2309 N N . GLU A 1 276 ? 17.300 -10.776 -8.142 1.00 57.50 276 GLU A N 1
ATOM 2310 C CA . GLU A 1 276 ? 17.350 -10.690 -6.665 1.00 57.50 276 GLU A CA 1
ATOM 2311 C C . GLU A 1 276 ? 17.846 -9.320 -6.139 1.00 57.50 276 GLU A C 1
ATOM 2313 O O . GLU A 1 276 ? 17.486 -8.923 -5.031 1.00 57.50 276 GLU A O 1
ATOM 2318 N N . ASP A 1 277 ? 18.613 -8.565 -6.933 1.00 55.62 277 ASP A N 1
ATOM 2319 C CA . ASP A 1 277 ? 19.166 -7.250 -6.563 1.00 55.62 277 ASP A CA 1
ATOM 2320 C C . ASP A 1 277 ? 18.297 -6.056 -7.018 1.00 55.62 277 ASP A C 1
ATOM 2322 O O . ASP A 1 277 ? 18.587 -4.892 -6.732 1.00 55.62 277 ASP A O 1
ATOM 2326 N N . TYR A 1 278 ? 17.194 -6.322 -7.720 1.00 52.94 278 TYR A N 1
ATOM 2327 C CA . TYR A 1 278 ? 16.315 -5.288 -8.265 1.00 52.94 278 TYR A CA 1
ATOM 2328 C C . TYR A 1 278 ? 15.684 -4.410 -7.171 1.00 52.94 278 TYR A C 1
ATOM 2330 O O . TYR A 1 278 ? 15.616 -3.188 -7.301 1.00 52.94 278 TYR A O 1
ATOM 2338 N N . SER A 1 279 ? 15.317 -5.016 -6.039 1.00 48.84 279 SER A N 1
ATOM 2339 C CA . SER A 1 279 ? 14.746 -4.330 -4.870 1.00 48.84 279 SER A CA 1
ATOM 2340 C C . SER A 1 279 ? 15.667 -3.235 -4.315 1.00 48.84 279 SER A C 1
ATOM 2342 O O . SER A 1 279 ? 15.195 -2.170 -3.921 1.00 48.84 279 SER A O 1
ATOM 2344 N N . ASN A 1 280 ? 16.984 -3.478 -4.318 1.00 50.78 280 ASN A N 1
ATOM 2345 C CA . ASN A 1 280 ? 17.986 -2.510 -3.867 1.00 50.78 280 ASN A CA 1
ATOM 2346 C C . ASN A 1 280 ? 18.189 -1.406 -4.906 1.00 50.78 280 ASN A C 1
ATOM 2348 O O . ASN A 1 280 ? 18.269 -0.230 -4.548 1.00 50.78 280 ASN A O 1
ATOM 2352 N N . LYS A 1 281 ? 18.206 -1.775 -6.197 1.00 54.41 281 LYS A N 1
ATOM 2353 C CA . LYS A 1 281 ? 18.315 -0.822 -7.307 1.00 54.41 281 LYS A CA 1
ATOM 2354 C C . LYS A 1 281 ? 17.171 0.200 -7.256 1.00 54.41 281 LYS A C 1
ATOM 2356 O O . LYS A 1 281 ? 17.451 1.393 -7.317 1.00 54.41 281 LYS A O 1
ATOM 2361 N N . VAL A 1 282 ? 15.915 -0.225 -7.049 1.00 55.78 282 VAL A N 1
ATOM 2362 C CA . VAL A 1 282 ? 14.725 0.662 -6.985 1.00 55.78 282 VAL A CA 1
ATOM 2363 C C . VAL A 1 282 ? 14.864 1.771 -5.932 1.00 55.78 282 VAL A C 1
ATOM 2365 O O . VAL A 1 282 ? 14.506 2.916 -6.207 1.00 55.78 282 VAL A O 1
ATOM 2368 N N . VAL A 1 283 ? 15.430 1.470 -4.759 1.00 54.25 283 VAL A N 1
ATOM 2369 C CA . VAL A 1 283 ? 15.651 2.463 -3.690 1.00 54.25 283 VAL A CA 1
ATOM 2370 C C . VAL A 1 283 ? 16.715 3.489 -4.094 1.00 54.25 283 VAL A C 1
ATOM 2372 O O . VAL A 1 283 ? 16.507 4.689 -3.935 1.00 54.25 283 VAL A O 1
ATOM 2375 N N . THR A 1 284 ? 17.831 3.049 -4.679 1.00 54.97 284 THR A N 1
ATOM 2376 C CA . THR A 1 284 ? 18.895 3.951 -5.155 1.00 54.97 284 THR A CA 1
ATOM 2377 C C . THR A 1 284 ? 18.423 4.843 -6.310 1.00 54.97 284 THR A C 1
ATOM 2379 O O . THR A 1 284 ? 18.707 6.039 -6.333 1.00 54.97 284 THR A O 1
ATOM 2382 N N . ILE A 1 285 ? 17.632 4.292 -7.232 1.00 54.06 285 ILE A N 1
ATOM 2383 C CA . ILE A 1 285 ? 17.039 5.016 -8.366 1.00 54.06 285 ILE A CA 1
ATOM 2384 C C . ILE A 1 285 ? 16.052 6.086 -7.894 1.00 54.06 285 ILE A C 1
ATOM 2386 O O . ILE A 1 285 ? 16.052 7.206 -8.409 1.00 54.06 285 ILE A O 1
ATOM 2390 N N . HIS A 1 286 ? 15.227 5.748 -6.898 1.00 55.00 286 HIS A N 1
ATOM 2391 C CA . HIS A 1 286 ? 14.273 6.667 -6.285 1.00 55.00 286 HIS A CA 1
ATOM 2392 C C . HIS A 1 286 ? 14.972 7.929 -5.769 1.00 55.00 286 HIS A C 1
ATOM 2394 O O . HIS A 1 286 ? 14.526 9.044 -6.033 1.00 55.00 286 HIS A O 1
ATOM 2400 N N . GLU A 1 287 ? 16.104 7.768 -5.087 1.00 57.25 287 GLU A N 1
ATOM 2401 C CA . GLU A 1 287 ? 16.872 8.898 -4.574 1.00 57.25 287 GLU A CA 1
ATOM 2402 C C . GLU A 1 287 ? 17.532 9.733 -5.678 1.00 57.25 287 GLU A C 1
ATOM 2404 O O . GLU A 1 287 ? 17.619 10.955 -5.542 1.00 57.25 287 GLU A O 1
ATOM 2409 N N . GLU A 1 288 ? 18.020 9.116 -6.757 1.00 58.09 288 GLU A N 1
ATOM 2410 C CA . GLU A 1 288 ? 18.719 9.831 -7.830 1.00 58.09 288 GLU A CA 1
ATOM 2411 C C . GLU A 1 288 ? 17.784 10.612 -8.760 1.00 58.09 288 GLU A C 1
ATOM 2413 O O . GLU A 1 288 ? 18.075 11.765 -9.087 1.00 58.09 288 GLU A O 1
ATOM 2418 N N . LEU A 1 289 ? 16.651 10.030 -9.160 1.00 55.19 289 LEU A N 1
ATOM 2419 C CA . LEU A 1 289 ? 15.719 10.682 -10.084 1.00 55.19 289 LEU A CA 1
ATOM 2420 C C . LEU A 1 289 ? 14.926 11.814 -9.407 1.00 55.19 289 LEU A C 1
ATOM 2422 O O . LEU A 1 289 ? 14.693 12.861 -10.014 1.00 55.19 289 LEU A O 1
ATOM 2426 N N . VAL A 1 290 ? 14.615 11.678 -8.111 1.00 55.44 290 VAL A N 1
ATOM 2427 C CA . VAL A 1 290 ? 14.053 12.775 -7.298 1.00 55.44 290 VAL A CA 1
ATOM 2428 C C . VAL A 1 290 ? 15.032 13.942 -7.182 1.00 55.44 290 VAL A C 1
ATOM 2430 O O . VAL A 1 290 ? 14.624 15.098 -7.290 1.00 55.44 290 VAL A O 1
ATOM 2433 N N . LYS A 1 291 ? 16.330 13.665 -6.994 1.00 60.19 291 LYS A N 1
ATOM 2434 C CA . LYS A 1 291 ? 17.368 14.708 -6.907 1.00 60.19 291 LYS A CA 1
ATOM 2435 C C . LYS A 1 291 ? 17.535 15.487 -8.215 1.00 60.19 291 LYS A C 1
ATOM 2437 O O . LYS A 1 291 ? 17.855 16.672 -8.154 1.00 60.19 291 LYS A O 1
ATOM 2442 N N . LYS A 1 292 ? 17.336 14.850 -9.375 1.00 57.38 292 LYS A N 1
ATOM 2443 C CA . LYS A 1 292 ? 17.438 15.501 -10.695 1.00 57.38 292 LYS A CA 1
ATOM 2444 C C . LYS A 1 292 ? 16.195 16.314 -11.076 1.00 57.38 292 LYS A C 1
ATOM 2446 O O . LYS A 1 292 ? 16.305 17.231 -11.882 1.00 57.38 292 LYS A O 1
ATOM 2451 N N . GLY A 1 293 ? 15.050 16.051 -10.440 1.00 54.44 293 GLY A N 1
ATOM 2452 C CA . GLY A 1 293 ? 13.802 16.784 -10.673 1.00 54.44 293 GLY A CA 1
ATOM 2453 C C . GLY A 1 293 ? 13.034 16.343 -11.921 1.00 54.44 293 GLY A C 1
ATOM 2454 O O . GLY A 1 293 ? 12.055 16.992 -12.272 1.00 54.44 293 GLY A O 1
ATOM 2455 N N . ASP A 1 294 ? 13.443 15.243 -12.557 1.00 48.06 294 ASP A N 1
ATOM 2456 C CA . ASP A 1 294 ? 12.826 14.698 -13.776 1.00 48.06 294 ASP A CA 1
ATOM 2457 C C . ASP A 1 294 ? 11.510 13.944 -13.484 1.00 48.06 294 ASP A C 1
ATOM 2459 O O . ASP A 1 294 ? 10.709 13.657 -14.375 1.00 48.06 294 ASP A O 1
ATOM 2463 N N . VAL A 1 295 ? 11.251 13.651 -12.206 1.00 47.16 295 VAL A N 1
ATOM 2464 C CA . VAL A 1 295 ? 10.096 12.883 -11.729 1.00 47.16 295 VAL A CA 1
ATOM 2465 C C . VAL A 1 295 ? 9.590 13.402 -10.388 1.00 47.16 295 VAL A C 1
ATOM 2467 O O . VAL A 1 295 ? 10.350 13.908 -9.560 1.00 47.16 295 VAL A O 1
ATOM 2470 N N . LYS A 1 296 ? 8.285 13.236 -10.142 1.00 43.66 296 LYS A N 1
ATOM 2471 C CA . LYS A 1 296 ? 7.656 13.568 -8.859 1.00 43.66 296 LYS A CA 1
ATOM 2472 C C . LYS A 1 296 ? 7.239 12.302 -8.121 1.00 43.66 296 LYS A C 1
ATOM 2474 O O . LYS A 1 296 ? 6.489 11.479 -8.644 1.00 43.66 296 LYS A O 1
ATOM 2479 N N . VAL A 1 297 ? 7.670 12.191 -6.868 1.00 42.97 297 VAL A N 1
ATOM 2480 C CA . VAL A 1 297 ? 7.159 11.183 -5.931 1.00 42.97 297 VAL A CA 1
ATOM 2481 C C . VAL A 1 297 ? 5.838 11.688 -5.370 1.00 42.97 297 VAL A C 1
ATOM 2483 O O . VAL A 1 297 ? 5.782 12.717 -4.694 1.00 42.97 297 VAL A O 1
ATOM 2486 N N . LEU A 1 298 ? 4.753 10.982 -5.677 1.00 44.34 298 LEU A N 1
ATOM 2487 C CA . LEU A 1 298 ? 3.434 11.249 -5.110 1.00 44.34 298 LEU A CA 1
ATOM 2488 C C . LEU A 1 298 ? 3.179 10.265 -3.962 1.00 44.34 298 LEU A C 1
ATOM 2490 O O . LEU A 1 298 ? 2.501 9.266 -4.164 1.00 44.34 298 LEU A O 1
ATOM 2494 N N . SER A 1 299 ? 3.750 10.587 -2.792 1.00 32.84 299 SER A N 1
ATOM 2495 C CA . SER A 1 299 ? 3.739 9.833 -1.519 1.00 32.84 299 SER A CA 1
ATOM 2496 C C . SER A 1 299 ? 4.195 8.361 -1.591 1.00 32.84 299 SER A C 1
ATOM 2498 O O . SER A 1 299 ? 4.283 7.754 -2.656 1.00 32.84 299 SER A O 1
ATOM 2500 N N . MET A 1 300 ? 4.527 7.779 -0.430 1.00 32.12 300 MET A N 1
ATOM 2501 C CA . MET A 1 300 ? 5.130 6.438 -0.286 1.00 32.12 300 MET A CA 1
ATOM 2502 C C . MET A 1 300 ? 4.281 5.271 -0.843 1.00 32.12 300 MET A C 1
ATOM 2504 O O . MET A 1 300 ? 4.754 4.141 -0.881 1.00 32.12 300 MET A O 1
ATOM 2508 N N . ALA A 1 301 ? 3.056 5.530 -1.315 1.00 32.16 301 ALA A N 1
ATOM 2509 C CA . ALA A 1 301 ? 2.151 4.553 -1.922 1.00 32.16 301 ALA A CA 1
ATOM 2510 C C . ALA A 1 301 ? 2.313 4.373 -3.447 1.00 32.16 301 ALA A C 1
ATOM 2512 O O . ALA A 1 301 ? 1.617 3.541 -4.029 1.00 32.16 301 ALA A O 1
ATOM 2513 N N . ASN A 1 302 ? 3.152 5.157 -4.137 1.00 39.59 302 ASN A N 1
ATOM 2514 C CA . ASN A 1 302 ? 3.232 5.149 -5.604 1.00 39.59 302 ASN A CA 1
ATOM 2515 C C . ASN A 1 302 ? 4.669 5.113 -6.140 1.00 39.59 302 ASN A C 1
ATOM 2517 O O . ASN A 1 302 ? 5.503 5.896 -5.683 1.00 39.59 302 ASN A O 1
ATOM 2521 N N . PRO A 1 303 ? 4.956 4.310 -7.184 1.00 43.03 303 PRO A N 1
ATOM 2522 C CA . PRO A 1 303 ? 6.165 4.506 -7.955 1.00 43.03 303 PRO A CA 1
ATOM 2523 C C . PRO A 1 303 ? 6.062 5.781 -8.801 1.00 43.03 303 PRO A C 1
ATOM 2525 O O . PRO A 1 303 ? 4.985 6.248 -9.173 1.00 43.03 303 PRO A O 1
ATOM 2528 N N . ILE A 1 304 ? 7.248 6.320 -9.040 1.00 40.00 304 ILE A N 1
ATOM 2529 C CA . ILE A 1 304 ? 7.662 7.418 -9.909 1.00 40.00 304 ILE A CA 1
ATOM 2530 C C . ILE A 1 304 ? 6.646 7.759 -11.020 1.00 40.00 304 ILE A C 1
ATOM 2532 O O . ILE A 1 304 ? 6.347 6.934 -11.883 1.00 40.00 304 ILE A O 1
ATOM 2536 N N . TYR A 1 305 ? 6.173 9.009 -11.043 1.00 50.69 305 TYR A N 1
ATOM 2537 C CA . TYR A 1 305 ? 5.476 9.573 -12.201 1.00 50.69 305 TYR A CA 1
ATOM 2538 C C . TYR A 1 305 ? 6.373 10.602 -12.894 1.00 50.69 305 TYR A C 1
ATOM 2540 O O . TYR A 1 305 ? 6.910 11.504 -12.243 1.00 50.69 305 TYR A O 1
ATOM 2548 N N . PHE A 1 306 ? 6.497 10.468 -14.215 1.00 39.91 306 PHE A N 1
ATOM 2549 C CA . PHE A 1 306 ? 7.089 11.477 -15.091 1.00 39.91 306 PHE A CA 1
ATOM 2550 C C . PHE A 1 306 ? 6.305 12.777 -14.990 1.00 39.91 306 PHE A C 1
ATOM 2552 O O . PHE A 1 306 ? 5.071 12.763 -14.927 1.00 39.91 306 PHE A O 1
ATOM 2559 N N . LEU A 1 307 ? 7.029 13.889 -14.949 1.00 36.56 307 LEU A N 1
ATOM 2560 C CA . LEU A 1 307 ? 6.427 15.201 -15.124 1.00 36.56 307 LEU A CA 1
ATOM 2561 C C . LEU A 1 307 ? 6.007 15.335 -16.601 1.00 36.56 307 LEU A C 1
ATOM 2563 O O . LEU A 1 307 ? 6.814 15.049 -17.483 1.00 36.56 307 LEU A O 1
ATOM 2567 N N . ASP A 1 308 ? 4.738 15.695 -16.848 1.00 36.00 308 ASP A N 1
ATOM 2568 C CA . ASP A 1 308 ? 4.273 16.162 -18.171 1.00 36.00 308 ASP A CA 1
ATOM 2569 C C . ASP A 1 308 ? 5.007 17.466 -18.552 1.00 36.00 308 ASP A C 1
ATOM 2571 O O . ASP A 1 308 ? 5.221 18.319 -17.652 1.00 36.00 308 ASP A O 1
#

pLDDT: mean 71.84, std 13.93, range [32.12, 94.5]

Foldseek 3Di:
DDLLVQLVVCCVVPPNPDDDDPVCLVVSLVSSVVVCCVVFVWDQPPVVRDIDTPCVPVSLLSLLVLQLLLLVLLVVPVDPVSVVLVVVLVVDASRVLVVCSVVVPPSVSSSSVSSSVSSVCVVVVVDDVVNVVVVCVVPVVSVCSNVPRNDCDLVVLLVQLVVVLLCVCVVVVDDLVVSLVSVCCQLVHCVPLVSCCVSVVVQSPDPVSSNVSSLVSLVQLLLLLLLLLVVCVVVDDDPLSVVLNVVSVVCLVVVNRDADPDSVNNSVSSCCSSDPCSVVSSVVSVVVCVVVVQWDDPDPSDPTDGDD

Secondary structure (DSSP, 8-state):
--HHHHHHHHHHHHTTTSPPPTTSHHHHHHHHHHHHHHHH--EE-TTT--EE-S-HHHHHHHHHHHHHHHHHHHHHTT-TTHHHHHHHHTTS-HHHHHHHHHTT-HHHHHHHHHHHHHHHHHHTT-S-HHHHHHHHHH-THHHHHHHHSS---HHHHHHHHHHHHHHHHHHTT--HHHHHHHHHHHHHSSTTHHHHHHH-GGG-SSHHHHHHHHHHHHHHHHHHHHHHHHHHGGG---HHHHHHHHHHHHHHHTT-----SSHHHHHHHHHHHH-TTHHHHHHHHHHHHHHHTSEE--STTS--EE--

Sequence (308 aa):
MNIDKIILDFIKVHFGENSMSKDNLQDIWQIIMDFFANKYGFKVDNETGKYSTNDDLNFAIEIEIMIKEACLNCLFERSSHGDKIVNRVLQSSIDMMIDDILYGSDFGLSLLEEYAEYVKRVDDSIITGAVECDLEDKYPWINEIHANRGFKTINDMVREVFYSLWLITYKNRFSEEYQHMIYDLYFLSDKFDYVVEEQAKPYSQSKRDILRFKMYQMRIMIADLYGSLEVNKCNGLESFDEELLKFLEEAIEAKRFILPAYPELRYRMYDMYFEEDYSNKVVTIHEELVKKGDVKVLSMANPIYFLD